Protein AF-I4B8L8-F1 (afdb_monomer)

Radius of gyration: 18.21 Å; Cα contacts (8 Å, |Δi|>4): 449; chains: 1; bounding box: 42×36×49 Å

Nearest PDB structures (foldseek):
  5xx1-assembly1_H  TM=6.046E-01  e=4.566E-01  Salmonella enterica subsp. enterica serovar Typhi
  5xx1-assembly1_I  TM=6.044E-01  e=4.566E-01  Salmonella enterica subsp. enterica serovar Typhi
  5xx1-assembly1_G  TM=5.986E-01  e=6.203E-01  Salmonella enterica subsp. enterica serovar Typhi
  5xx1-assembly1_A  TM=5.988E-01  e=6.596E-01  Salmonella enterica subsp. enterica serovar Typhi
  6jar-assembly1_A  TM=5.551E-01  e=1.077E+00  Thermus thermophilus HB8

Foldseek 3Di:
DAAEEEEEEPCVVAHCQLVVLSVLLQVVLVVVVGHYHYDHDDAQDEAEDPGHHQAYEYRYEAGADHHYPPHDHHAYEYECYDHPNCVVHPYYQLCAADLPDDLVVRLSNLLQNRDHVVLLVDFFQLLLEAEDEDAALVVLQVVWPAHDDPDDDDPVRVVVSLLVTQEHEDFRGSVSLSSSRVSHYYHYYDPDPRSSSVVVSVVVVCVVPVCSNVSNRNCNSVVVSVVVVVSVVVSVPDD

Mean predicted aligned error: 4.94 Å

Organism: Turneriella parva (strain ATCC BAA-1111 / DSM 21527 / NCTC 11395 / H) (NCBI:txid869212)

Structure (mmCIF, N/CA/C/O backbone):
data_AF-I4B8L8-F1
#
_entry.id   AF-I4B8L8-F1
#
loop_
_atom_site.group_PDB
_atom_site.id
_atom_site.type_symbol
_atom_site.label_atom_id
_atom_site.label_alt_id
_atom_site.label_comp_id
_atom_site.label_asym_id
_atom_site.label_entity_id
_atom_site.label_seq_id
_atom_site.pdbx_PDB_ins_code
_atom_site.Cartn_x
_atom_site.Cartn_y
_atom_site.Cartn_z
_atom_site.occupancy
_atom_site.B_iso_or_equiv
_atom_site.auth_seq_id
_atom_site.auth_comp_id
_atom_site.auth_asym_id
_atom_site.auth_atom_id
_atom_site.pdbx_PDB_model_num
ATOM 1 N N . MET A 1 1 ? -21.862 5.730 18.393 1.00 70.62 1 MET A N 1
ATOM 2 C CA . MET A 1 1 ? -21.099 4.889 17.441 1.00 70.62 1 MET A CA 1
ATOM 3 C C . MET A 1 1 ? -19.651 5.346 17.497 1.00 70.62 1 MET A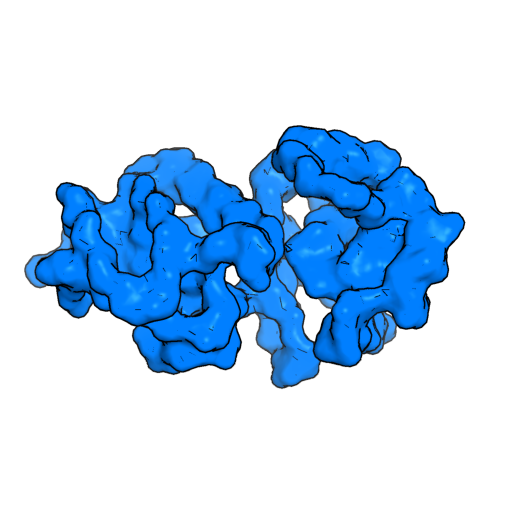 C 1
ATOM 5 O O . MET A 1 1 ? -19.426 6.537 17.320 1.00 70.62 1 MET A O 1
ATOM 9 N N . LYS A 1 2 ? -18.703 4.454 17.807 1.00 85.50 2 LYS A N 1
ATOM 10 C CA . LYS A 1 2 ? -17.282 4.821 17.901 1.00 85.50 2 LYS A CA 1
ATOM 11 C C . LYS A 1 2 ? -16.676 4.998 16.503 1.00 85.50 2 LYS A C 1
ATOM 13 O O . LYS A 1 2 ? -17.051 4.274 15.584 1.00 85.50 2 LYS A O 1
ATOM 18 N N . ALA A 1 3 ? -15.761 5.948 16.340 1.00 92.81 3 ALA A N 1
ATOM 19 C CA . ALA A 1 3 ? -15.102 6.233 15.065 1.00 92.81 3 ALA A CA 1
ATOM 20 C C . ALA A 1 3 ? -13.867 5.342 14.826 1.00 92.81 3 ALA A C 1
ATOM 22 O O . ALA A 1 3 ? -13.275 4.817 15.772 1.00 92.81 3 ALA A O 1
ATOM 23 N N . THR A 1 4 ? -13.460 5.198 13.561 1.00 95.25 4 THR A N 1
ATOM 24 C CA . THR A 1 4 ? -12.100 4.794 13.174 1.00 95.25 4 THR A CA 1
ATOM 25 C C . THR A 1 4 ? -11.247 6.045 13.019 1.00 95.25 4 THR A C 1
ATOM 27 O O . THR A 1 4 ? -11.573 6.904 12.200 1.00 95.25 4 THR A O 1
ATOM 30 N N . LEU A 1 5 ? -10.147 6.145 13.757 1.00 95.25 5 LEU A N 1
ATOM 31 C CA . LEU A 1 5 ? -9.132 7.169 13.548 1.00 95.25 5 LEU A CA 1
ATOM 32 C C . LEU A 1 5 ? -8.036 6.622 12.638 1.00 95.25 5 LEU A C 1
ATOM 34 O O . LEU A 1 5 ? -7.409 5.622 12.963 1.00 95.25 5 LEU A O 1
ATOM 38 N N . LEU A 1 6 ? -7.792 7.291 11.521 1.00 94.81 6 LEU A N 1
ATOM 39 C CA . LEU A 1 6 ? -6.682 7.026 10.616 1.00 94.81 6 LEU A CA 1
ATOM 40 C C . LEU A 1 6 ? -5.594 8.071 10.876 1.00 94.81 6 LEU A C 1
ATOM 42 O O . LEU A 1 6 ? -5.865 9.267 10.770 1.00 94.81 6 LEU A O 1
ATOM 46 N N . ILE A 1 7 ? -4.385 7.628 11.212 1.00 91.81 7 ILE A N 1
ATOM 47 C CA . ILE A 1 7 ? -3.224 8.482 11.473 1.00 91.81 7 ILE A CA 1
ATOM 48 C C . ILE A 1 7 ? -2.170 8.248 10.393 1.00 91.81 7 ILE A C 1
ATOM 50 O O . ILE A 1 7 ? -1.738 7.117 10.161 1.00 91.81 7 ILE A O 1
ATOM 54 N N . THR A 1 8 ? -1.732 9.338 9.767 1.00 86.56 8 THR A N 1
ATOM 55 C CA . THR A 1 8 ? -0.594 9.377 8.836 1.00 86.56 8 THR A CA 1
ATOM 56 C C . THR A 1 8 ? 0.441 10.405 9.298 1.00 86.56 8 THR A C 1
ATOM 58 O O . THR A 1 8 ? 0.102 11.336 10.029 1.00 86.56 8 THR A O 1
ATOM 61 N N . GLY A 1 9 ? 1.699 10.264 8.866 1.00 72.56 9 GLY A N 1
ATOM 62 C CA . GLY A 1 9 ? 2.707 11.331 8.995 1.00 72.56 9 GLY A CA 1
ATOM 63 C C . GLY A 1 9 ? 2.510 12.456 7.969 1.00 72.56 9 GLY A C 1
ATOM 64 O O . GLY A 1 9 ? 1.676 12.326 7.069 1.00 72.56 9 GLY A O 1
ATOM 65 N N . ASP A 1 10 ? 3.275 13.549 8.093 1.00 69.75 10 ASP A N 1
ATOM 66 C CA . ASP A 1 10 ? 3.326 14.593 7.058 1.00 69.75 10 ASP A CA 1
ATOM 67 C C . ASP A 1 10 ? 3.844 13.980 5.744 1.00 69.75 10 ASP A C 1
ATOM 69 O O . ASP A 1 10 ? 4.851 13.264 5.709 1.00 69.75 10 ASP A O 1
ATOM 73 N N . SER A 1 11 ? 3.131 14.238 4.647 1.00 66.00 11 SER A N 1
ATOM 74 C CA . SER A 1 11 ? 3.483 13.734 3.321 1.00 66.00 11 SER A CA 1
ATOM 75 C C . SER A 1 11 ? 4.783 14.342 2.793 1.00 66.00 11 SER A C 1
ATOM 77 O O . SER A 1 11 ? 5.413 13.738 1.922 1.00 66.00 11 SER A O 1
ATOM 79 N N . LYS A 1 12 ? 5.198 15.505 3.320 1.00 62.25 12 LYS A N 1
ATOM 80 C CA . LYS A 1 12 ? 6.492 16.131 3.008 1.00 62.25 12 LYS A CA 1
ATOM 81 C C . LYS A 1 12 ? 7.677 15.289 3.481 1.00 62.25 12 LYS A C 1
ATOM 83 O O . LYS A 1 12 ? 8.696 15.273 2.798 1.00 62.25 12 LYS A O 1
ATOM 88 N N . ASP A 1 13 ? 7.509 14.556 4.580 1.00 50.94 13 ASP A N 1
ATOM 89 C CA . ASP A 1 13 ? 8.601 13.836 5.240 1.00 50.94 13 ASP A CA 1
ATOM 90 C C . ASP A 1 13 ? 8.657 12.347 4.850 1.00 50.94 13 ASP A C 1
ATOM 92 O O . ASP A 1 13 ? 9.738 11.762 4.806 1.00 50.94 13 ASP A O 1
ATOM 96 N N . PHE A 1 14 ? 7.514 11.719 4.528 1.00 50.62 14 PHE A N 1
ATOM 97 C CA . PHE A 1 14 ? 7.438 10.251 4.366 1.00 50.62 14 PHE A CA 1
ATOM 98 C C . PHE A 1 14 ? 6.805 9.758 3.054 1.00 50.62 14 PHE A C 1
ATOM 100 O O . PHE A 1 14 ? 6.606 8.557 2.865 1.00 50.62 14 PHE A O 1
ATOM 107 N N . GLY A 1 15 ? 6.559 10.660 2.101 1.00 58.62 15 GLY A N 1
ATOM 108 C CA . GLY A 1 15 ? 6.106 10.321 0.753 1.00 58.62 15 GLY A CA 1
ATOM 109 C C . GLY A 1 15 ? 4.609 10.012 0.641 1.00 58.62 15 GLY A C 1
ATOM 110 O O . GLY A 1 15 ? 3.910 9.700 1.603 1.00 58.62 15 GLY A O 1
ATOM 111 N N . HIS A 1 16 ? 4.097 10.087 -0.588 1.00 72.31 16 HIS A N 1
ATOM 112 C CA . HIS A 1 16 ? 2.658 10.037 -0.871 1.00 72.31 16 HIS A CA 1
ATOM 113 C C . HIS A 1 16 ? 2.032 8.638 -0.701 1.00 72.31 16 HIS A C 1
ATOM 115 O O . HIS A 1 16 ? 0.815 8.530 -0.590 1.00 72.31 16 HIS A O 1
ATOM 121 N N . GLY A 1 17 ? 2.829 7.563 -0.642 1.00 80.56 17 GLY A N 1
ATOM 122 C CA . GLY A 1 17 ? 2.321 6.183 -0.583 1.00 80.56 17 GLY A CA 1
ATOM 123 C C . GLY A 1 17 ? 1.469 5.888 0.657 1.00 80.56 17 GLY A C 1
ATOM 124 O O . GLY A 1 17 ? 0.358 5.380 0.526 1.00 80.56 17 GLY A O 1
ATOM 125 N N . HIS A 1 18 ? 1.951 6.266 1.845 1.00 85.25 18 HIS A N 1
ATOM 126 C CA . HIS A 1 18 ? 1.225 6.101 3.114 1.00 85.25 18 HIS A CA 1
ATOM 127 C C . HIS A 1 18 ? -0.103 6.879 3.105 1.00 85.25 18 HIS A C 1
ATOM 129 O O . HIS A 1 18 ? -1.166 6.350 3.433 1.00 85.25 18 HIS A O 1
ATOM 135 N N . GLN A 1 19 ? -0.059 8.136 2.649 1.00 82.56 19 GLN A N 1
ATOM 136 C CA . GLN A 1 19 ? -1.236 8.998 2.561 1.00 82.56 19 GLN A CA 1
ATOM 137 C C . GLN A 1 19 ? -2.274 8.453 1.572 1.00 82.56 19 GLN A C 1
ATOM 139 O O . GLN A 1 19 ? -3.460 8.424 1.892 1.00 82.56 19 GLN A O 1
ATOM 144 N N . VAL A 1 20 ? -1.844 7.994 0.392 1.00 82.75 20 VAL A N 1
ATOM 145 C CA . VAL A 1 20 ? -2.733 7.422 -0.629 1.00 82.75 20 VAL A CA 1
ATOM 146 C C . VAL A 1 20 ? -3.394 6.140 -0.124 1.00 82.75 20 VAL A C 1
ATOM 148 O O . VAL A 1 20 ? -4.609 5.993 -0.269 1.00 82.75 20 VAL A O 1
ATOM 151 N N . ARG A 1 21 ? -2.651 5.237 0.531 1.00 89.00 21 ARG A N 1
ATOM 152 C CA . ARG A 1 21 ? -3.239 4.028 1.136 1.00 89.00 21 ARG A CA 1
ATOM 153 C C . ARG A 1 21 ? -4.299 4.367 2.175 1.00 89.00 21 ARG A C 1
ATOM 155 O O . ARG A 1 21 ? -5.403 3.827 2.116 1.00 89.00 21 ARG A O 1
ATOM 162 N N . MET A 1 22 ? -3.995 5.289 3.086 1.00 90.62 22 MET A N 1
ATOM 163 C CA . MET A 1 22 ? -4.934 5.695 4.132 1.00 90.62 22 MET A CA 1
ATOM 164 C C . MET A 1 22 ? -6.134 6.459 3.576 1.00 90.62 22 MET A C 1
ATOM 166 O O . MET A 1 22 ? -7.248 6.276 4.059 1.00 90.62 22 MET A O 1
ATOM 170 N N . HIS A 1 23 ? -5.951 7.238 2.510 1.00 89.00 23 HIS A N 1
ATOM 171 C CA . HIS A 1 23 ? -7.048 7.860 1.776 1.00 89.00 23 HIS A CA 1
ATOM 172 C C . HIS A 1 23 ? -7.978 6.811 1.145 1.00 89.00 23 HIS A C 1
ATOM 174 O O . HIS A 1 23 ? -9.192 6.866 1.348 1.00 89.00 23 HIS A O 1
ATOM 180 N N . ASN A 1 24 ? -7.420 5.821 0.440 1.00 90.50 24 ASN A N 1
ATOM 181 C CA . ASN A 1 24 ? -8.187 4.720 -0.150 1.00 90.50 24 ASN A CA 1
ATOM 182 C C . ASN A 1 24 ? -8.962 3.941 0.920 1.00 90.50 24 ASN A C 1
ATOM 184 O O . ASN A 1 24 ? -10.151 3.662 0.750 1.00 90.50 24 ASN A O 1
ATOM 188 N N . LEU A 1 25 ? -8.312 3.654 2.052 1.00 94.06 25 LEU A N 1
ATOM 189 C CA . LEU A 1 25 ? -8.951 3.021 3.199 1.00 94.06 25 LEU A CA 1
ATOM 190 C C . LEU A 1 25 ? -10.090 3.881 3.759 1.00 94.06 25 LEU A C 1
ATOM 192 O O . LEU A 1 25 ? -11.187 3.370 3.973 1.00 94.06 25 LEU A O 1
ATOM 196 N N . ALA A 1 26 ? -9.882 5.188 3.934 1.00 93.94 26 ALA A N 1
ATOM 197 C CA . ALA A 1 26 ? -10.907 6.104 4.428 1.00 93.94 26 ALA A CA 1
ATOM 198 C C . ALA A 1 26 ? -12.159 6.116 3.540 1.00 93.94 26 ALA A C 1
ATOM 200 O O . ALA A 1 26 ? -13.281 6.080 4.047 1.00 93.94 26 ALA A O 1
ATOM 201 N N . LEU A 1 27 ? -11.979 6.167 2.217 1.00 92.56 27 LEU A N 1
ATOM 202 C CA . LEU A 1 27 ? -13.087 6.137 1.262 1.00 92.56 27 LEU A CA 1
ATOM 203 C C . LEU A 1 27 ? -13.868 4.821 1.343 1.00 92.56 27 LEU A C 1
ATOM 205 O O . LEU A 1 27 ? -15.101 4.830 1.350 1.00 92.56 27 LEU A O 1
ATOM 209 N N . GLU A 1 28 ? -13.166 3.695 1.454 1.00 94.81 28 GLU A N 1
ATOM 210 C CA . GLU A 1 28 ? -13.796 2.381 1.556 1.00 94.81 28 GLU A CA 1
ATOM 211 C C . GLU A 1 28 ? -14.543 2.190 2.888 1.00 94.81 28 GLU A C 1
ATOM 213 O O . GLU A 1 28 ? -15.662 1.673 2.902 1.00 94.81 28 GLU A O 1
ATOM 218 N N . LEU A 1 29 ? -13.987 2.670 4.004 1.00 94.94 29 LEU A N 1
ATOM 219 C CA . LEU A 1 29 ? -14.661 2.655 5.307 1.00 94.94 29 LEU A CA 1
ATOM 220 C C . LEU A 1 29 ? -15.924 3.529 5.304 1.00 94.94 29 LEU A C 1
ATOM 222 O O . LEU A 1 29 ? -16.975 3.086 5.774 1.00 94.94 29 LEU A O 1
ATOM 226 N N . LYS A 1 30 ? -15.865 4.727 4.705 1.00 93.88 30 LYS A N 1
ATOM 227 C CA . LYS A 1 30 ? -17.040 5.601 4.535 1.00 93.88 30 LYS A CA 1
ATOM 228 C C . LYS A 1 30 ? -18.137 4.928 3.715 1.00 93.88 30 LYS A C 1
ATOM 230 O O . LYS A 1 30 ? -19.303 4.977 4.099 1.00 93.88 30 LYS A O 1
ATOM 235 N N . ARG A 1 31 ? -17.779 4.241 2.626 1.00 93.31 31 ARG A N 1
ATOM 236 C CA . ARG A 1 31 ? -18.735 3.469 1.815 1.00 93.31 31 ARG A CA 1
ATOM 237 C C . ARG A 1 31 ? -19.439 2.377 2.623 1.00 93.31 31 ARG A C 1
ATOM 239 O O . ARG A 1 31 ? -20.608 2.087 2.384 1.00 93.31 31 ARG A O 1
ATOM 246 N N . ARG A 1 32 ? -18.734 1.786 3.586 1.00 93.00 32 ARG A N 1
ATOM 247 C CA . ARG A 1 32 ? -19.253 0.778 4.524 1.00 93.00 32 ARG A CA 1
ATOM 248 C C . ARG A 1 32 ? -19.974 1.385 5.730 1.00 93.00 32 ARG A C 1
ATOM 250 O O . ARG A 1 32 ? -20.270 0.659 6.674 1.00 93.00 32 ARG A O 1
ATOM 257 N N . GLN A 1 33 ? -20.265 2.688 5.688 1.00 93.56 33 GLN A N 1
ATOM 258 C CA . GLN A 1 33 ? -20.975 3.437 6.726 1.00 93.56 33 GLN A CA 1
ATOM 259 C C . GLN A 1 33 ? -20.247 3.448 8.080 1.00 93.56 33 GLN A C 1
ATOM 261 O O . GLN A 1 33 ? -20.876 3.523 9.132 1.00 93.56 33 GLN A O 1
ATOM 266 N N . LEU A 1 34 ? -18.911 3.385 8.067 1.00 92.62 34 LEU A N 1
ATOM 267 C CA . LEU A 1 34 ? -18.096 3.554 9.268 1.00 92.62 34 LEU A CA 1
ATOM 268 C C . LEU A 1 34 ? -17.653 5.013 9.408 1.00 92.62 34 LEU A C 1
ATOM 270 O O . LEU A 1 34 ? -17.022 5.584 8.510 1.00 92.62 34 LEU A O 1
ATOM 274 N N . THR A 1 35 ? -17.944 5.611 10.564 1.00 93.75 35 THR A N 1
ATOM 275 C CA . THR A 1 35 ? -17.469 6.955 10.907 1.00 93.75 35 THR A CA 1
ATOM 276 C C . THR A 1 35 ? -15.948 6.960 10.945 1.00 93.75 35 THR A C 1
ATOM 278 O O . THR A 1 35 ? -15.342 6.237 11.731 1.00 93.75 35 THR A O 1
ATOM 281 N N . THR A 1 36 ? -15.330 7.779 10.097 1.00 94.00 36 THR A N 1
ATOM 282 C CA . THR A 1 36 ? -13.875 7.812 9.925 1.00 94.00 36 THR A CA 1
ATOM 283 C C . THR A 1 36 ? -13.353 9.225 10.162 1.00 94.00 36 THR A C 1
ATOM 285 O O . THR A 1 36 ? -13.839 10.172 9.543 1.00 94.00 36 THR A O 1
ATOM 288 N N . LEU A 1 37 ? -12.353 9.356 11.031 1.00 93.44 37 LEU A N 1
ATOM 289 C CA . LEU A 1 37 ? -11.569 10.568 11.250 1.00 93.44 37 LEU A CA 1
ATOM 290 C C . LEU A 1 37 ? -10.186 10.368 10.632 1.00 93.44 37 LEU A C 1
ATOM 292 O O . LEU A 1 37 ? -9.592 9.307 10.799 1.00 93.44 37 LEU A O 1
ATOM 296 N N . HIS A 1 38 ? -9.662 11.374 9.938 1.00 90.56 38 HIS A N 1
ATOM 297 C CA . HIS A 1 38 ? -8.291 11.358 9.426 1.00 90.56 38 HIS A CA 1
ATOM 298 C C . HIS A 1 38 ? -7.506 12.467 10.116 1.00 90.56 38 HIS A C 1
ATOM 300 O O . HIS A 1 38 ? -7.965 13.606 10.172 1.00 90.56 38 HIS A O 1
ATOM 306 N N . SER A 1 39 ? -6.350 12.117 10.669 1.00 89.06 39 SER A N 1
ATOM 307 C CA . SER A 1 39 ? -5.431 13.043 11.314 1.00 89.06 39 SER A CA 1
ATOM 308 C C . SER A 1 39 ? -4.033 12.869 10.727 1.00 89.06 39 SER A C 1
ATOM 310 O O . SER A 1 39 ? -3.544 11.749 10.558 1.00 89.06 39 SER A O 1
ATOM 312 N N . VAL A 1 40 ? -3.402 13.995 10.408 1.00 88.12 40 VAL A N 1
ATOM 313 C CA . VAL A 1 40 ? -1.956 14.072 10.204 1.00 88.12 40 VAL A CA 1
ATOM 314 C C . VAL A 1 40 ? -1.382 14.530 11.534 1.00 88.12 40 VAL A C 1
ATOM 316 O O . VAL A 1 40 ? -1.690 15.637 11.966 1.00 88.12 40 VAL A O 1
ATOM 319 N N . ALA A 1 41 ? -0.619 13.663 12.191 1.00 86.75 41 ALA A N 1
ATOM 320 C CA . ALA A 1 41 ? -0.121 13.905 13.540 1.00 86.75 41 ALA A CA 1
ATOM 321 C C . ALA A 1 41 ? 1.391 13.720 13.595 1.00 86.75 41 ALA A C 1
ATOM 323 O O . ALA A 1 41 ? 1.939 12.818 12.947 1.00 86.75 41 ALA A O 1
ATOM 324 N N . GLN A 1 42 ? 2.062 14.530 14.409 1.00 87.12 42 GLN A N 1
ATOM 325 C CA . GLN A 1 42 ? 3.485 14.348 14.682 1.00 87.12 42 GLN A CA 1
ATOM 326 C C . GLN A 1 42 ? 3.701 13.235 15.720 1.00 87.12 42 GLN A C 1
ATOM 328 O O . GLN A 1 42 ? 2.810 12.968 16.533 1.00 87.12 42 GLN A O 1
ATOM 333 N N . PRO A 1 43 ? 4.845 12.530 15.715 1.00 88.00 43 PRO A N 1
ATOM 334 C CA . PRO A 1 43 ? 5.151 11.547 16.753 1.00 88.00 43 PRO A CA 1
ATOM 335 C C . PRO A 1 43 ? 5.082 12.176 18.154 1.00 88.00 43 PRO A C 1
ATOM 337 O O . PRO A 1 43 ? 5.590 13.272 18.371 1.00 88.00 43 PRO A O 1
ATOM 340 N N . GLY A 1 44 ? 4.425 11.499 19.100 1.00 87.31 44 GLY A N 1
ATOM 341 C CA . GLY A 1 44 ? 4.267 11.978 20.481 1.00 87.31 44 GLY A CA 1
ATOM 342 C C . GLY A 1 44 ? 3.196 13.057 20.697 1.00 87.31 44 GLY A C 1
ATOM 343 O O . GLY A 1 44 ? 2.902 13.396 21.842 1.00 87.31 44 GLY A O 1
ATOM 344 N N . GLU A 1 45 ? 2.568 13.575 19.638 1.00 90.56 45 GLU A N 1
ATOM 345 C CA . GLU A 1 45 ? 1.461 14.526 19.761 1.00 90.56 45 GLU A CA 1
ATOM 346 C C . GLU A 1 45 ? 0.261 13.892 20.485 1.00 90.56 45 GLU A C 1
ATOM 348 O O . GLU A 1 45 ? -0.143 12.765 20.179 1.00 90.56 45 GLU A O 1
ATOM 353 N N . VAL A 1 46 ? -0.333 14.633 21.427 1.00 92.00 46 VAL A N 1
ATOM 354 C CA . VAL A 1 46 ? -1.554 14.222 22.130 1.00 92.00 46 VAL A CA 1
ATOM 355 C C . VAL A 1 46 ? -2.775 14.703 21.352 1.00 92.00 46 VAL A C 1
ATOM 357 O O . VAL A 1 46 ? -3.061 15.899 21.294 1.00 92.00 46 VAL A O 1
ATOM 360 N N . LEU A 1 47 ? -3.539 13.763 20.803 1.00 91.62 47 LEU A N 1
ATOM 361 C CA . LEU A 1 47 ? -4.703 14.050 19.975 1.00 91.62 47 LEU A CA 1
ATOM 362 C C . LEU A 1 47 ? -5.944 14.310 20.830 1.00 91.62 47 LEU A C 1
ATOM 364 O O . LEU A 1 47 ? -6.317 13.502 21.682 1.00 91.62 47 LEU A O 1
ATOM 368 N N . ARG A 1 48 ? -6.622 15.432 20.568 1.00 92.12 48 ARG A N 1
ATOM 369 C CA . ARG A 1 48 ? -7.919 15.783 21.166 1.00 92.12 48 ARG A CA 1
ATOM 370 C C . ARG A 1 48 ? -8.995 15.669 20.098 1.00 92.12 48 ARG A C 1
ATOM 372 O O . ARG A 1 48 ? -9.059 16.499 19.195 1.00 92.12 48 ARG A O 1
ATOM 379 N N . LEU A 1 49 ? -9.806 14.619 20.179 1.00 88.81 49 LEU A N 1
ATOM 380 C CA . LEU A 1 49 ? -10.747 14.265 19.119 1.00 88.81 49 LEU A CA 1
ATOM 381 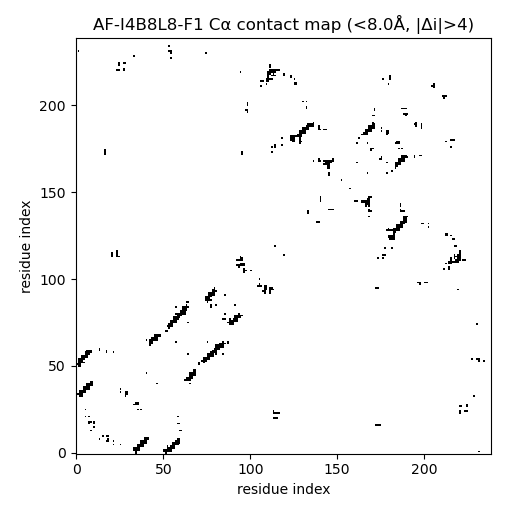C C . LEU A 1 49 ? -12.191 14.573 19.525 1.00 88.81 49 LEU A C 1
ATOM 383 O O . LEU A 1 49 ? -12.547 14.398 20.689 1.00 88.81 49 LEU A O 1
ATOM 387 N N . PRO A 1 50 ? -13.039 14.988 18.568 1.00 84.00 50 PRO A N 1
ATOM 388 C CA . PRO A 1 50 ? -14.427 15.356 18.844 1.00 84.00 50 PRO A CA 1
ATOM 389 C C . PRO A 1 50 ? -15.344 14.148 19.082 1.00 84.00 50 PRO A C 1
ATOM 391 O O . PRO A 1 50 ? -16.493 14.321 19.474 1.00 84.00 50 PRO A O 1
ATOM 394 N N . LEU A 1 51 ? -14.866 12.931 18.804 1.00 86.12 51 LEU A N 1
ATOM 395 C CA . LEU A 1 51 ? -15.630 11.690 18.903 1.00 86.12 51 LEU A CA 1
ATOM 396 C C . LEU A 1 51 ? -14.821 10.625 19.640 1.00 86.12 51 LEU A C 1
ATOM 398 O O . LEU A 1 51 ? -13.591 10.583 19.551 1.00 86.12 51 LEU A O 1
ATOM 402 N N . GLU A 1 52 ? -15.534 9.719 20.304 1.00 90.25 52 GLU A N 1
ATOM 403 C CA . GLU A 1 52 ? -14.946 8.500 20.849 1.00 90.25 52 GLU A CA 1
ATOM 404 C C . GLU A 1 52 ? -14.423 7.609 19.712 1.00 90.25 52 GLU A C 1
ATOM 406 O O . GLU A 1 52 ? -15.134 7.335 18.738 1.00 90.25 52 GLU A O 1
ATOM 411 N N . VAL A 1 53 ? -13.183 7.143 19.837 1.00 92.38 53 VAL A N 1
ATOM 412 C CA . VAL A 1 53 ? -12.530 6.260 18.874 1.00 92.38 53 VAL A CA 1
ATOM 413 C C . VAL A 1 53 ? -12.594 4.824 19.378 1.00 92.38 53 VAL A C 1
ATOM 415 O O . VAL A 1 53 ? -12.289 4.525 20.527 1.00 92.38 53 VAL A O 1
ATOM 418 N N . GLY A 1 54 ? -13.018 3.919 18.499 1.00 91.50 54 GLY A N 1
ATOM 419 C CA . GLY A 1 54 ? -13.061 2.482 18.773 1.00 91.50 54 GLY A CA 1
ATOM 420 C C . GLY A 1 54 ? -11.902 1.731 18.133 1.00 91.50 54 GLY A C 1
ATOM 421 O O . GLY A 1 54 ? -11.558 0.645 18.592 1.00 91.50 54 GLY A O 1
ATOM 422 N N . VAL A 1 55 ? -11.316 2.300 17.076 1.00 95.12 55 VAL A N 1
ATOM 423 C CA . VAL A 1 55 ? -10.190 1.725 16.338 1.00 95.12 55 VAL A CA 1
ATOM 424 C C . VAL A 1 55 ? -9.243 2.838 15.905 1.00 95.12 55 VAL A C 1
ATOM 426 O O . VAL A 1 55 ? -9.691 3.821 15.315 1.00 95.12 55 VAL A O 1
ATOM 429 N N . VAL A 1 56 ? -7.949 2.675 16.161 1.00 95.31 56 VAL A N 1
ATOM 430 C CA . VAL A 1 56 ? -6.884 3.580 15.714 1.00 95.31 56 VAL A CA 1
ATOM 431 C C . VAL A 1 56 ? -6.014 2.839 14.715 1.00 95.31 56 VAL A C 1
ATOM 433 O O . VAL A 1 56 ? -5.454 1.799 15.038 1.00 95.31 56 VAL A O 1
ATOM 436 N N . VAL A 1 57 ? -5.885 3.376 13.510 1.00 95.75 57 VAL A N 1
ATOM 437 C CA . VAL A 1 57 ? -5.041 2.831 12.449 1.00 95.75 57 VAL A CA 1
ATOM 438 C C . VAL A 1 57 ? -3.868 3.775 12.227 1.00 95.75 57 VAL A C 1
ATOM 440 O O . VAL A 1 57 ? -4.081 4.952 11.945 1.00 95.75 57 VAL A O 1
ATOM 443 N N . LEU A 1 58 ? -2.644 3.265 12.325 1.00 93.94 58 LEU A N 1
ATOM 444 C CA . LEU A 1 58 ? -1.416 4.014 12.068 1.00 93.94 58 LEU A CA 1
ATOM 445 C C . LEU A 1 58 ? -0.715 3.458 10.826 1.00 93.94 58 LEU A C 1
ATOM 447 O O . LEU A 1 58 ? -0.320 2.295 10.816 1.00 93.94 58 LEU A O 1
ATOM 451 N N . ASP A 1 59 ? -0.519 4.306 9.816 1.00 91.00 59 ASP A N 1
ATOM 452 C CA . ASP A 1 59 ? 0.340 4.036 8.654 1.00 91.00 59 ASP A CA 1
ATOM 453 C C . ASP A 1 59 ? 1.429 5.121 8.589 1.00 91.00 59 ASP A C 1
ATOM 455 O O . ASP A 1 59 ? 1.300 6.157 7.931 1.00 91.00 59 ASP A O 1
ATOM 459 N N . ARG A 1 60 ? 2.478 4.915 9.388 1.00 86.19 60 ARG A N 1
ATOM 460 C CA . ARG A 1 60 ? 3.657 5.782 9.532 1.00 86.19 60 ARG A CA 1
ATOM 461 C C . ARG A 1 60 ? 4.840 4.886 9.882 1.00 86.19 60 ARG A C 1
ATOM 463 O O . ARG A 1 60 ? 4.664 3.946 10.652 1.00 86.19 60 ARG A O 1
ATOM 470 N N . ARG A 1 61 ? 6.029 5.140 9.334 1.00 79.81 61 ARG A N 1
ATOM 471 C CA . ARG A 1 61 ? 7.224 4.338 9.656 1.00 79.81 61 ARG A CA 1
ATOM 472 C C . ARG A 1 61 ? 7.766 4.681 11.042 1.00 79.81 61 ARG A C 1
ATOM 474 O O . ARG A 1 61 ? 7.562 5.793 11.518 1.00 79.81 61 ARG A O 1
ATOM 481 N N . ASP A 1 62 ? 8.413 3.703 11.671 1.00 82.31 62 ASP A N 1
ATOM 482 C CA . ASP A 1 62 ? 9.344 3.853 12.801 1.00 82.31 62 ASP A CA 1
ATOM 483 C C . ASP A 1 62 ? 8.881 4.731 13.977 1.00 82.31 62 ASP A C 1
ATOM 485 O O . ASP A 1 62 ? 9.672 5.408 14.624 1.00 82.31 62 ASP A O 1
ATOM 489 N N . THR A 1 63 ? 7.580 4.730 14.262 1.00 86.25 63 THR A N 1
ATOM 490 C CA . THR A 1 63 ? 6.952 5.615 15.255 1.00 86.25 63 THR A CA 1
ATOM 491 C C . THR A 1 63 ? 5.908 4.869 16.068 1.00 86.25 63 THR A C 1
ATOM 493 O O . THR A 1 63 ? 5.378 3.859 15.603 1.00 86.25 63 THR A O 1
ATOM 496 N N . ASP A 1 64 ? 5.615 5.394 17.257 1.00 90.44 64 ASP A N 1
ATOM 497 C CA . ASP A 1 64 ? 4.569 4.922 18.168 1.00 90.44 64 ASP A CA 1
ATOM 498 C C . ASP A 1 64 ? 3.174 5.418 17.779 1.00 90.44 64 ASP A C 1
ATOM 500 O O . ASP A 1 64 ? 3.020 6.349 16.973 1.00 90.44 64 ASP A O 1
ATOM 504 N N . PHE A 1 65 ? 2.149 4.819 18.392 1.00 90.88 65 PHE A N 1
ATOM 505 C CA . PHE A 1 65 ? 0.807 5.391 18.379 1.00 90.88 65 PHE A CA 1
ATOM 506 C C . PHE A 1 65 ? 0.773 6.712 19.149 1.00 90.88 65 PHE A C 1
ATOM 508 O O . PHE A 1 65 ? 1.378 6.871 20.207 1.00 90.88 65 PHE A O 1
ATOM 515 N N . ASN A 1 66 ? 0.017 7.667 18.617 1.00 92.12 66 ASN A N 1
ATOM 516 C CA . ASN A 1 66 ? -0.271 8.908 19.315 1.00 92.12 66 ASN A CA 1
ATOM 517 C C . ASN A 1 66 ? -1.213 8.657 20.500 1.00 92.12 66 ASN A C 1
ATOM 519 O O . ASN A 1 66 ? -2.197 7.925 20.378 1.00 92.12 66 ASN A O 1
ATOM 523 N N . THR A 1 67 ? -0.954 9.323 21.624 1.00 91.06 67 THR A N 1
ATOM 524 C CA . THR A 1 67 ? -1.875 9.335 22.766 1.00 91.06 67 THR A CA 1
ATOM 525 C C . THR A 1 67 ? -3.157 10.066 22.383 1.00 91.06 67 THR A C 1
ATOM 527 O O . THR A 1 67 ? -3.106 11.179 21.862 1.00 91.06 67 THR A O 1
ATOM 530 N N . ILE A 1 68 ? -4.315 9.482 22.692 1.00 91.19 68 ILE A N 1
ATOM 531 C CA . ILE A 1 68 ? -5.619 10.121 22.484 1.00 91.19 68 ILE A CA 1
ATOM 532 C C . ILE A 1 68 ? -6.163 10.560 23.842 1.00 91.19 68 ILE A C 1
ATOM 534 O O . ILE A 1 68 ? -6.437 9.739 24.716 1.00 91.19 68 ILE A O 1
ATOM 538 N N . ALA A 1 69 ? -6.303 11.870 24.038 1.00 86.69 69 ALA A N 1
ATOM 539 C CA . ALA A 1 69 ? -6.731 12.430 25.313 1.00 86.69 69 ALA A CA 1
ATOM 540 C C . ALA A 1 69 ? -8.126 11.915 25.702 1.00 86.69 69 ALA A C 1
ATOM 542 O O . ALA A 1 69 ? -9.084 12.045 24.940 1.00 86.69 69 ALA A O 1
ATOM 543 N N . GLY A 1 70 ? -8.236 11.357 26.911 1.00 79.38 70 GLY A N 1
ATOM 544 C CA . GLY A 1 70 ? -9.503 10.867 27.457 1.00 79.38 70 GLY A CA 1
ATOM 545 C C . GLY A 1 70 ? -10.004 9.549 26.857 1.00 79.38 70 GLY A C 1
ATOM 546 O O . GLY A 1 70 ? -11.159 9.203 27.085 1.00 79.38 70 GLY A O 1
ATOM 547 N N . GLN A 1 71 ? -9.177 8.813 26.101 1.00 78.50 71 GLN A N 1
ATOM 548 C CA . GLN A 1 71 ? -9.561 7.537 25.487 1.00 78.50 71 GLN A CA 1
ATOM 549 C C . GLN A 1 71 ? -8.516 6.451 25.770 1.00 78.50 71 GLN A C 1
ATOM 551 O O . GLN A 1 71 ? -7.329 6.661 25.549 1.00 78.50 71 GLN A O 1
ATOM 556 N N . THR A 1 72 ? -8.955 5.283 26.250 1.00 68.88 72 THR A N 1
ATOM 557 C CA . THR A 1 72 ? -8.054 4.190 26.682 1.00 68.88 72 THR A CA 1
ATOM 558 C C . THR A 1 72 ? -8.371 2.821 26.075 1.00 68.88 72 THR A C 1
ATOM 560 O O . THR A 1 72 ? -7.621 1.880 26.298 1.00 68.88 72 THR A O 1
ATOM 563 N N . THR A 1 73 ? -9.470 2.676 25.326 1.00 81.38 73 THR A N 1
ATOM 564 C CA . THR A 1 73 ? -10.010 1.356 24.926 1.00 81.38 73 THR A CA 1
ATOM 565 C C . THR A 1 73 ? -10.066 1.120 23.417 1.00 81.38 73 THR A C 1
ATOM 567 O O . THR A 1 73 ? -10.694 0.161 22.965 1.00 81.38 73 THR A O 1
ATOM 570 N N . ALA A 1 74 ? -9.452 1.991 22.617 1.00 90.12 74 ALA A N 1
ATOM 571 C CA . ALA A 1 74 ? -9.447 1.820 21.172 1.00 90.12 74 ALA A CA 1
ATOM 572 C C . ALA A 1 74 ? -8.516 0.670 20.765 1.00 90.12 74 ALA A C 1
ATOM 574 O O . ALA A 1 74 ? -7.403 0.570 21.271 1.00 90.12 74 ALA A O 1
ATOM 575 N N . VAL A 1 75 ? -8.962 -0.155 19.816 1.00 94.44 75 VAL A N 1
ATOM 576 C CA . VAL A 1 75 ? -8.124 -1.214 19.237 1.00 94.44 75 VAL A CA 1
ATOM 577 C C . VAL A 1 75 ? -7.081 -0.582 18.322 1.00 94.44 75 VAL A C 1
ATOM 579 O O . VAL A 1 75 ? -7.437 0.198 17.434 1.00 94.44 75 VAL A O 1
ATOM 582 N N . SER A 1 76 ? -5.811 -0.917 18.518 1.00 94.81 76 SER A N 1
ATOM 583 C CA . SER A 1 76 ? -4.686 -0.368 17.763 1.00 94.81 76 SER A CA 1
ATOM 584 C C . SER A 1 76 ? -4.323 -1.261 16.568 1.00 94.81 76 SER A C 1
ATOM 586 O O . SER A 1 76 ? -4.134 -2.472 16.681 1.00 94.81 76 SER A O 1
ATOM 588 N N . VAL A 1 77 ? -4.234 -0.662 15.381 1.00 96.19 77 VAL A N 1
ATOM 589 C CA . VAL A 1 77 ? -3.917 -1.345 14.121 1.00 96.19 77 VAL A CA 1
ATOM 590 C C . VAL A 1 77 ? -2.726 -0.660 13.464 1.00 96.19 77 VAL A C 1
ATOM 592 O O . VAL A 1 77 ? -2.814 0.501 13.069 1.00 96.19 77 VAL A O 1
ATOM 595 N N . ALA A 1 78 ? -1.608 -1.365 13.331 1.00 94.44 78 ALA A N 1
ATOM 596 C CA . ALA A 1 78 ? -0.422 -0.861 12.647 1.00 94.44 78 ALA A CA 1
ATOM 597 C C . ALA A 1 78 ? -0.376 -1.397 11.211 1.00 94.44 78 ALA A C 1
ATOM 599 O O . ALA A 1 78 ? -0.374 -2.611 10.997 1.00 94.44 78 ALA A O 1
ATOM 600 N N . ILE A 1 79 ? -0.324 -0.497 10.230 1.00 92.81 79 ILE A N 1
ATOM 601 C CA . ILE A 1 79 ? -0.184 -0.823 8.808 1.00 92.81 79 ILE A CA 1
ATOM 602 C C . ILE A 1 79 ? 1.220 -0.433 8.355 1.00 92.81 79 ILE A C 1
ATOM 604 O O . ILE A 1 79 ? 1.614 0.715 8.523 1.00 92.81 79 ILE A O 1
ATOM 608 N N . ASP A 1 80 ? 1.964 -1.386 7.782 1.00 86.88 80 ASP A N 1
ATOM 609 C CA . ASP A 1 80 ? 3.296 -1.165 7.181 1.00 86.88 80 ASP A CA 1
ATOM 610 C C . ASP A 1 80 ? 4.281 -0.400 8.102 1.00 86.88 80 ASP A C 1
ATOM 612 O O . ASP A 1 80 ? 5.201 0.290 7.655 1.00 86.88 80 ASP A O 1
ATOM 616 N N . ASN A 1 81 ? 4.084 -0.520 9.421 1.00 83.88 81 ASN A N 1
ATOM 617 C CA . ASN A 1 81 ? 4.935 0.067 10.449 1.00 83.88 81 ASN A CA 1
ATOM 618 C C . ASN A 1 81 ? 6.021 -0.938 10.859 1.00 83.88 81 ASN A C 1
ATOM 620 O O . ASN A 1 81 ? 5.775 -2.141 11.013 1.00 83.88 81 ASN A O 1
ATOM 624 N N . ARG A 1 82 ? 7.232 -0.412 11.042 1.00 78.62 82 ARG A N 1
ATOM 625 C CA . ARG A 1 82 ? 8.441 -1.173 11.385 1.00 78.62 82 ARG A CA 1
ATOM 626 C C . ARG A 1 82 ? 9.083 -0.738 12.703 1.00 78.62 82 ARG A C 1
ATOM 628 O O . ARG A 1 82 ? 10.094 -1.308 13.094 1.00 78.62 82 ARG A O 1
ATOM 635 N N . GLY A 1 83 ? 8.478 0.233 13.384 1.00 82.88 83 GLY A N 1
ATOM 636 C CA . GLY A 1 83 ? 8.913 0.734 14.680 1.00 82.88 83 GLY A CA 1
ATOM 637 C C . GLY A 1 83 ? 8.105 0.174 15.837 1.00 82.88 83 GLY A C 1
ATOM 638 O O . GLY A 1 83 ? 7.431 -0.851 15.739 1.00 82.88 83 GLY A O 1
ATOM 639 N N . ALA A 1 84 ? 8.161 0.892 16.954 1.00 85.56 84 ALA A N 1
ATOM 640 C CA . ALA A 1 84 ? 7.586 0.451 18.215 1.00 85.56 84 ALA A CA 1
ATOM 641 C C . ALA A 1 84 ? 6.044 0.370 18.212 1.00 85.56 84 ALA A C 1
ATOM 643 O O . ALA A 1 84 ? 5.502 -0.495 18.906 1.00 85.56 84 ALA A O 1
ATOM 644 N N . ALA A 1 85 ? 5.326 1.099 17.341 1.00 86.25 85 ALA A N 1
ATOM 645 C CA . ALA A 1 85 ? 3.883 0.878 17.174 1.00 86.25 85 ALA A CA 1
ATOM 646 C C . ALA A 1 85 ? 3.541 -0.543 16.718 1.00 86.25 85 ALA A C 1
ATOM 648 O O . ALA A 1 85 ? 2.491 -1.052 17.097 1.00 86.25 85 ALA A O 1
ATOM 649 N N . ARG A 1 86 ? 4.410 -1.223 15.954 1.00 91.00 86 ARG A N 1
ATOM 650 C CA . ARG A 1 86 ? 4.183 -2.630 15.587 1.00 91.00 86 ARG A CA 1
ATOM 651 C C . ARG A 1 86 ? 4.047 -3.518 16.827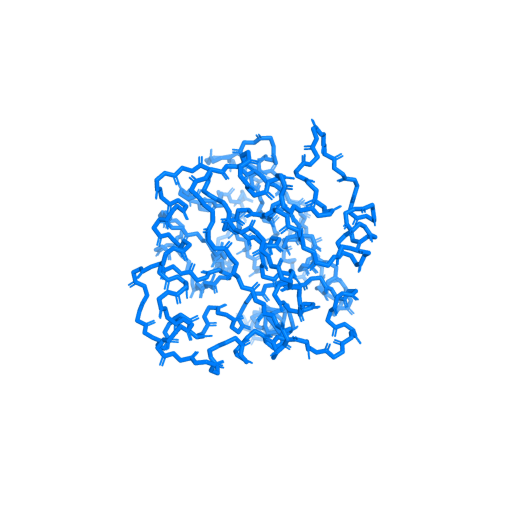 1.00 91.00 86 ARG A C 1
ATOM 653 O O . ARG A 1 86 ? 3.211 -4.413 16.831 1.00 91.00 86 ARG A O 1
ATOM 660 N N . ALA A 1 87 ? 4.846 -3.266 17.864 1.00 89.12 87 ALA A N 1
ATOM 661 C CA . ALA A 1 87 ? 4.810 -4.020 19.118 1.00 89.12 87 ALA A CA 1
ATOM 662 C C . ALA A 1 87 ? 3.650 -3.601 20.041 1.00 89.12 87 ALA A C 1
ATOM 664 O O . ALA A 1 87 ? 3.217 -4.391 20.873 1.00 89.12 87 ALA A O 1
ATOM 665 N N . GLN A 1 88 ? 3.149 -2.370 19.896 1.00 91.19 88 GLN A N 1
ATOM 666 C CA . GLN A 1 88 ? 2.000 -1.839 20.644 1.00 91.19 88 GLN A CA 1
ATOM 667 C C . GLN A 1 88 ? 0.647 -2.204 20.017 1.00 91.19 88 GLN A C 1
ATOM 669 O O . GLN A 1 88 ? -0.393 -2.015 20.647 1.00 91.19 88 GLN A O 1
ATOM 674 N N . ALA A 1 89 ? 0.646 -2.637 18.755 1.00 93.62 89 ALA A N 1
ATOM 675 C CA . ALA A 1 89 ? -0.570 -2.876 18.000 1.00 93.62 89 ALA A CA 1
ATOM 676 C C . ALA A 1 89 ? -1.262 -4.176 18.426 1.00 93.62 89 ALA A C 1
ATOM 678 O O . ALA A 1 89 ? -0.639 -5.236 18.453 1.00 93.62 89 ALA A O 1
ATOM 679 N N . ASP A 1 90 ? -2.578 -4.118 18.633 1.00 95.31 90 ASP A N 1
ATOM 680 C CA . ASP A 1 90 ? -3.415 -5.316 18.753 1.00 95.31 90 ASP A CA 1
ATOM 681 C C . ASP A 1 90 ? -3.423 -6.118 17.442 1.00 95.31 90 ASP A C 1
ATOM 683 O O . ASP A 1 90 ? -3.565 -7.343 17.433 1.00 95.31 90 ASP A O 1
ATOM 687 N N . ILE A 1 91 ? -3.311 -5.416 16.308 1.00 95.62 91 ILE A N 1
ATOM 688 C CA . ILE A 1 91 ? -3.342 -5.988 14.963 1.00 95.62 91 ILE 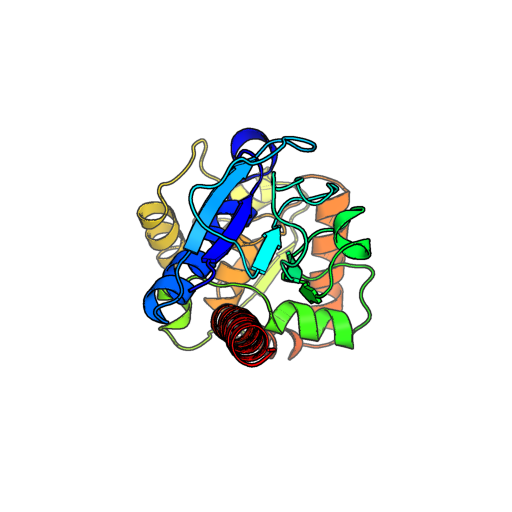A CA 1
ATOM 689 C C . ILE A 1 91 ? -2.246 -5.360 14.105 1.00 95.62 91 ILE A C 1
ATOM 691 O O . ILE A 1 91 ? -2.163 -4.142 13.962 1.00 95.62 91 ILE A O 1
ATOM 695 N N . VAL A 1 92 ? -1.467 -6.206 13.436 1.00 94.31 92 VAL A N 1
ATOM 696 C CA . VAL A 1 92 ? -0.434 -5.783 12.488 1.00 94.31 92 VAL A CA 1
ATOM 697 C C . VAL A 1 92 ? -0.798 -6.229 11.076 1.00 94.31 92 VAL A C 1
ATOM 699 O O . VAL A 1 92 ? -1.153 -7.389 10.850 1.00 94.31 92 VAL A O 1
ATOM 702 N N . ILE A 1 93 ? -0.698 -5.303 10.123 1.00 94.00 93 ILE A N 1
ATOM 703 C CA . ILE A 1 93 ? -0.958 -5.537 8.703 1.00 94.00 93 ILE A CA 1
ATOM 704 C C . ILE A 1 93 ? 0.270 -5.115 7.902 1.00 94.00 93 ILE A C 1
ATOM 706 O O . ILE A 1 93 ? 0.569 -3.931 7.747 1.00 94.00 93 ILE A O 1
ATOM 710 N N . ASP A 1 94 ? 0.959 -6.099 7.343 1.00 91.69 94 ASP A N 1
ATOM 711 C CA . ASP A 1 94 ? 2.033 -5.866 6.388 1.00 91.69 94 ASP A CA 1
ATOM 712 C C . ASP A 1 94 ? 1.416 -5.570 5.014 1.00 91.69 94 ASP A C 1
ATOM 714 O O . ASP A 1 94 ? 0.920 -6.473 4.345 1.00 91.69 94 ASP A O 1
ATOM 718 N N . ALA A 1 95 ? 1.382 -4.292 4.624 1.00 88.06 95 ALA A N 1
ATOM 719 C CA . ALA A 1 95 ? 0.754 -3.839 3.376 1.00 88.06 95 ALA A CA 1
ATOM 720 C C . ALA A 1 95 ? 1.745 -3.654 2.216 1.00 88.06 95 ALA A C 1
ATOM 722 O O . ALA A 1 95 ? 1.329 -3.317 1.110 1.00 88.06 95 ALA A O 1
ATOM 723 N N . LEU A 1 96 ? 3.040 -3.871 2.457 1.00 90.75 96 LEU A N 1
ATOM 724 C CA . LEU A 1 96 ? 4.071 -3.998 1.434 1.00 90.75 96 LEU A CA 1
ATOM 725 C C . LEU A 1 96 ? 5.031 -5.130 1.828 1.00 90.75 96 LEU A C 1
ATOM 727 O O . LEU A 1 96 ? 5.339 -5.290 3.012 1.00 90.75 96 LEU A O 1
ATOM 731 N N . PRO A 1 97 ? 5.519 -5.922 0.862 1.00 92.56 97 PRO A N 1
ATOM 732 C CA . PRO A 1 97 ? 6.447 -6.999 1.158 1.00 92.56 97 PRO A CA 1
ATOM 733 C C . PRO A 1 97 ? 7.843 -6.487 1.551 1.00 92.56 97 PRO A C 1
ATOM 735 O O . PRO A 1 97 ? 8.264 -5.390 1.170 1.00 92.56 97 PRO A O 1
ATOM 738 N N . HIS A 1 98 ? 8.576 -7.309 2.307 1.00 91.19 98 HIS A N 1
ATOM 739 C CA . HIS A 1 98 ? 9.897 -6.997 2.850 1.00 91.19 98 HIS A CA 1
ATOM 740 C C . HIS A 1 98 ? 10.888 -8.148 2.652 1.00 91.19 98 HIS A C 1
ATOM 742 O O . HIS A 1 98 ? 10.515 -9.315 2.750 1.00 91.19 98 HIS A O 1
ATOM 748 N N . MET A 1 99 ? 12.172 -7.823 2.465 1.00 91.00 99 MET A N 1
ATOM 749 C CA . MET A 1 99 ? 13.221 -8.816 2.193 1.00 91.00 99 MET A CA 1
ATOM 750 C C . MET A 1 99 ? 13.402 -9.855 3.314 1.00 91.00 99 MET A C 1
ATOM 752 O O . MET A 1 99 ? 13.715 -11.010 3.044 1.00 91.00 99 MET A O 1
ATOM 756 N N . SER A 1 100 ? 13.153 -9.468 4.571 1.00 91.12 100 SER A N 1
ATOM 757 C CA . SER A 1 100 ? 13.283 -10.354 5.738 1.00 91.12 100 SER A CA 1
ATOM 758 C C . SER A 1 100 ? 12.100 -11.307 5.939 1.00 91.12 100 SER A C 1
ATOM 760 O O . SER A 1 100 ? 12.132 -12.106 6.870 1.00 91.12 100 SER A O 1
ATOM 762 N N . MET A 1 101 ? 11.039 -11.198 5.134 1.00 94.25 101 MET A N 1
ATOM 763 C CA . MET A 1 101 ? 9.857 -12.051 5.260 1.00 94.25 101 MET A CA 1
ATOM 764 C C . MET A 1 101 ? 10.138 -13.457 4.729 1.00 94.25 101 MET A C 1
ATOM 766 O O . MET A 1 101 ? 10.771 -13.645 3.683 1.00 94.25 101 MET A O 1
ATOM 770 N N . THR A 1 102 ? 9.583 -14.459 5.402 1.00 94.94 102 THR A N 1
ATOM 771 C CA . THR A 1 102 ? 9.451 -15.811 4.848 1.00 94.94 102 THR A CA 1
ATOM 772 C C . THR A 1 102 ? 8.608 -15.792 3.567 1.00 94.94 102 THR A C 1
ATOM 774 O O . THR A 1 102 ? 7.917 -14.816 3.268 1.00 94.94 102 THR A O 1
ATOM 777 N N . ALA A 1 103 ? 8.635 -16.871 2.780 1.00 94.06 103 ALA A N 1
ATOM 778 C CA . ALA A 1 103 ? 7.829 -16.956 1.557 1.00 94.06 103 ALA A CA 1
ATOM 779 C C . ALA A 1 103 ? 6.325 -16.742 1.827 1.00 94.06 103 ALA A C 1
ATOM 781 O O . ALA A 1 103 ? 5.681 -15.963 1.127 1.00 94.06 103 ALA A O 1
ATOM 782 N N . GLY A 1 104 ? 5.792 -17.363 2.886 1.00 95.19 104 GLY A N 1
ATOM 783 C CA . GLY A 1 104 ? 4.382 -17.229 3.262 1.00 95.19 104 GLY A CA 1
ATOM 784 C C . GLY A 1 104 ? 4.012 -15.826 3.753 1.00 95.19 104 GLY A C 1
ATOM 785 O O . GLY A 1 104 ? 2.951 -15.313 3.403 1.00 95.19 104 GLY A O 1
ATOM 786 N N . GLU A 1 105 ? 4.885 -15.169 4.521 1.00 94.88 105 GLU A N 1
ATOM 787 C CA . GLU A 1 105 ? 4.673 -13.778 4.947 1.00 94.88 105 GLU A CA 1
ATOM 788 C C . GLU A 1 105 ? 4.710 -12.811 3.764 1.00 94.88 105 GLU A C 1
ATOM 790 O O . GLU A 1 105 ? 3.871 -11.919 3.680 1.00 94.88 105 GLU A O 1
ATOM 795 N N . TYR A 1 106 ? 5.628 -13.023 2.820 1.00 96.00 106 TYR A N 1
ATOM 796 C CA . TYR A 1 106 ? 5.740 -12.209 1.613 1.00 96.00 106 TYR A CA 1
ATOM 797 C C . TYR A 1 106 ? 4.481 -12.326 0.747 1.00 96.00 106 TYR A C 1
ATOM 799 O O . TYR A 1 106 ? 3.907 -11.321 0.328 1.00 96.00 106 TYR A O 1
ATOM 807 N N . GLU A 1 107 ? 4.009 -13.554 0.520 1.00 95.88 107 GLU A N 1
ATOM 808 C CA . GLU A 1 107 ? 2.768 -13.808 -0.212 1.00 95.88 107 GLU A CA 1
ATOM 809 C C . GLU A 1 107 ? 1.562 -13.180 0.502 1.00 95.88 107 GLU A C 1
ATOM 811 O O . GLU A 1 107 ? 0.716 -12.534 -0.120 1.00 95.88 107 GLU A O 1
ATOM 816 N N . LYS A 1 108 ? 1.501 -13.303 1.833 1.00 95.31 108 LYS A N 1
ATOM 817 C CA . LYS A 1 108 ? 0.469 -12.653 2.643 1.00 95.31 108 LYS A CA 1
ATOM 818 C C . LYS A 1 108 ? 0.539 -11.129 2.528 1.00 95.31 108 LYS A C 1
ATOM 820 O O . LYS A 1 108 ? -0.517 -10.508 2.445 1.00 95.31 108 LYS A O 1
ATOM 825 N N . ALA A 1 109 ? 1.726 -10.527 2.511 1.00 95.19 109 ALA A N 1
ATOM 826 C CA . ALA A 1 109 ? 1.884 -9.084 2.344 1.00 95.19 109 ALA A CA 1
ATOM 827 C C . ALA A 1 109 ? 1.383 -8.624 0.966 1.00 95.19 109 ALA A C 1
ATOM 829 O O . ALA A 1 109 ? 0.629 -7.657 0.885 1.00 95.19 109 ALA A O 1
ATOM 830 N N . LEU A 1 110 ? 1.686 -9.372 -0.105 1.00 96.31 110 LEU A N 1
ATOM 831 C CA . LEU A 1 110 ? 1.158 -9.106 -1.452 1.00 96.31 110 LEU A CA 1
ATOM 832 C C . LEU A 1 110 ? -0.379 -9.102 -1.490 1.00 96.31 110 LEU A C 1
ATOM 834 O O . LEU A 1 110 ? -0.977 -8.196 -2.069 1.00 96.31 110 LEU A O 1
ATOM 838 N N . ARG A 1 111 ? -1.026 -10.046 -0.792 1.00 96.12 111 ARG A N 1
ATOM 839 C CA . ARG A 1 111 ? -2.498 -10.099 -0.652 1.00 96.12 111 ARG A CA 1
ATOM 840 C C . ARG A 1 111 ? -3.084 -8.911 0.116 1.00 96.12 111 ARG A C 1
ATOM 842 O O . ARG A 1 111 ? -4.283 -8.647 0.007 1.00 96.12 111 ARG A O 1
ATOM 849 N N . HIS A 1 112 ? -2.286 -8.216 0.922 1.00 95.50 112 HIS A N 1
ATOM 850 C CA . HIS A 1 112 ? -2.723 -7.063 1.714 1.00 95.50 112 HIS A CA 1
ATOM 851 C C . HIS A 1 112 ? -2.317 -5.718 1.116 1.00 95.50 112 HIS A C 1
ATOM 853 O O . HIS A 1 112 ? -2.675 -4.689 1.689 1.00 95.50 112 HIS A O 1
ATOM 859 N N . VAL A 1 113 ? -1.641 -5.694 -0.037 1.00 95.38 113 VAL A N 1
ATOM 860 C CA . VAL A 1 113 ? -1.350 -4.437 -0.731 1.00 95.38 113 VAL A CA 1
ATOM 861 C C . VAL A 1 113 ? -2.659 -3.692 -0.999 1.00 95.38 113 VAL A C 1
ATOM 863 O O . VAL A 1 113 ? -3.583 -4.194 -1.647 1.00 95.38 113 VAL A O 1
ATOM 866 N N . ILE A 1 114 ? -2.748 -2.475 -0.466 1.00 94.31 114 ILE A N 1
ATOM 867 C CA . ILE A 1 114 ? -3.930 -1.622 -0.579 1.00 94.31 114 ILE A CA 1
ATOM 868 C C . ILE A 1 114 ? -3.852 -0.883 -1.910 1.00 94.31 114 ILE A C 1
ATOM 870 O O . ILE A 1 114 ? -3.169 0.130 -2.021 1.00 94.31 114 ILE A O 1
ATOM 874 N N . LEU A 1 115 ? -4.557 -1.383 -2.921 1.00 92.19 115 LEU A N 1
ATOM 875 C CA . LEU A 1 115 ? -4.659 -0.736 -4.229 1.00 92.19 115 LEU A CA 1
ATOM 876 C C . LEU A 1 115 ? -5.892 0.188 -4.307 1.00 92.19 115 LEU A C 1
ATOM 878 O O . LEU A 1 115 ? -6.908 -0.099 -3.662 1.00 92.19 115 LEU A O 1
ATOM 882 N N . PRO A 1 116 ? -5.845 1.279 -5.099 1.00 88.44 116 PRO A N 1
ATOM 883 C CA . PRO A 1 116 ? -7.006 2.129 -5.344 1.00 88.44 116 PRO A CA 1
ATOM 884 C C . PRO A 1 116 ? -8.149 1.344 -5.989 1.00 88.44 116 PRO A C 1
ATOM 886 O O . PRO A 1 116 ? -7.936 0.529 -6.886 1.00 88.44 116 PRO A O 1
ATOM 889 N N . ARG A 1 117 ? -9.390 1.640 -5.599 1.00 87.69 117 ARG A N 1
ATOM 890 C CA . ARG A 1 117 ? -10.560 0.939 -6.144 1.00 87.69 117 ARG A CA 1
ATOM 891 C C . ARG A 1 117 ? -10.748 1.161 -7.644 1.00 87.69 117 ARG A C 1
ATOM 893 O O . ARG A 1 117 ? -11.239 0.280 -8.337 1.00 87.69 117 ARG A O 1
ATOM 900 N N . GLN A 1 118 ? -10.365 2.329 -8.149 1.00 87.75 118 GLN A N 1
ATOM 901 C CA . GLN A 1 118 ? -10.401 2.635 -9.579 1.00 87.75 118 GLN A CA 1
ATOM 902 C C . GLN A 1 118 ? -9.523 1.667 -10.378 1.00 87.75 118 GLN A C 1
ATOM 904 O O . GLN A 1 118 ? -9.857 1.334 -11.509 1.00 87.75 118 GLN A O 1
ATOM 909 N N . LEU A 1 119 ? -8.425 1.200 -9.775 1.00 89.31 119 LEU A N 1
ATOM 910 C CA . LEU A 1 119 ? -7.539 0.215 -10.374 1.00 89.31 119 LEU A CA 1
ATOM 911 C C . LEU A 1 119 ? -8.130 -1.199 -10.263 1.00 89.31 119 LEU A C 1
ATOM 913 O O . LEU A 1 119 ? -8.200 -1.912 -11.257 1.00 89.31 119 LEU A 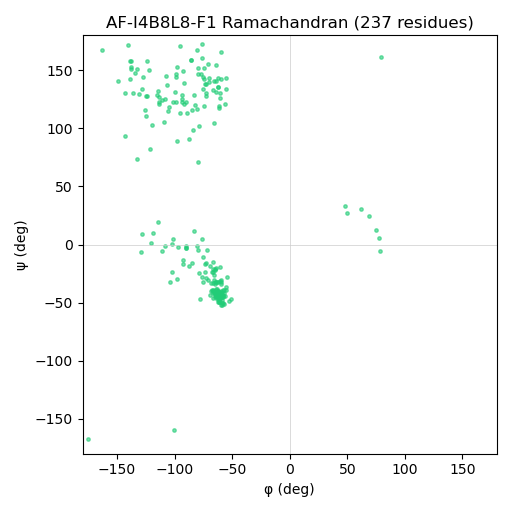O 1
ATOM 917 N N . THR A 1 120 ? -8.614 -1.584 -9.080 1.00 92.62 120 THR A N 1
ATOM 918 C CA . THR A 1 120 ? -9.128 -2.945 -8.817 1.00 92.62 120 THR A CA 1
ATOM 919 C C . THR A 1 120 ? -10.555 -3.193 -9.309 1.00 92.62 120 THR A C 1
ATOM 921 O O . THR A 1 120 ? -11.076 -4.298 -9.183 1.00 92.62 120 THR A O 1
ATOM 924 N N . ALA A 1 121 ? -11.203 -2.178 -9.887 1.00 90.31 121 ALA A N 1
ATOM 925 C CA . ALA A 1 121 ? -12.441 -2.339 -10.646 1.00 90.31 121 ALA A CA 1
ATOM 926 C C . ALA A 1 121 ? -12.220 -3.076 -11.981 1.00 90.31 121 ALA A C 1
ATOM 928 O O . ALA A 1 121 ? -13.179 -3.591 -12.554 1.00 90.31 121 ALA A O 1
ATOM 929 N N . MET A 1 122 ? -10.977 -3.126 -12.464 1.00 88.81 122 MET A N 1
ATOM 930 C CA . MET A 1 122 ? -10.575 -3.874 -13.653 1.00 88.81 122 MET A CA 1
ATOM 931 C C . MET A 1 122 ? -9.975 -5.231 -13.253 1.00 88.81 122 MET A C 1
ATOM 933 O O . MET A 1 122 ? -9.415 -5.343 -12.160 1.00 88.81 122 MET A O 1
ATOM 937 N N . PRO A 1 123 ? -10.053 -6.265 -14.115 1.00 91.56 123 PRO A N 1
ATOM 938 C CA . PRO A 1 123 ? -9.365 -7.529 -13.874 1.00 91.56 123 PRO A CA 1
ATOM 939 C C . PRO A 1 123 ? -7.861 -7.326 -13.661 1.00 91.56 123 PRO A C 1
ATOM 941 O O . PRO A 1 123 ? -7.242 -6.491 -14.319 1.00 91.56 123 PRO A O 1
ATOM 944 N N . SER A 1 124 ? -7.281 -8.119 -12.758 1.00 94.69 124 SER A N 1
ATOM 945 C CA . SER A 1 124 ? -5.835 -8.127 -12.532 1.00 94.69 124 SER A CA 1
ATOM 946 C C . SER A 1 124 ? -5.093 -8.571 -13.793 1.00 94.69 124 SER A C 1
ATOM 948 O O . SER A 1 124 ? -5.457 -9.564 -14.421 1.00 94.69 124 SER A O 1
ATOM 950 N N . GLU A 1 125 ? -4.023 -7.856 -14.131 1.00 96.25 125 GLU A N 1
ATOM 951 C CA . GLU A 1 125 ? -3.174 -8.114 -15.297 1.00 96.25 125 GLU A CA 1
ATOM 952 C C . GLU A 1 125 ? -1.752 -8.528 -14.882 1.00 96.25 125 GLU A C 1
ATOM 954 O O . GLU A 1 125 ? -0.818 -8.497 -15.684 1.00 96.25 125 GLU A O 1
ATOM 959 N N . VAL A 1 126 ? -1.573 -8.973 -13.632 1.00 96.38 126 VAL A N 1
ATOM 960 C CA . VAL A 1 126 ? -0.270 -9.373 -13.063 1.00 96.38 126 VAL A CA 1
ATOM 961 C C . VAL A 1 126 ? 0.473 -10.426 -13.885 1.00 96.38 126 VAL A C 1
ATOM 963 O O . VAL A 1 126 ? 1.699 -10.440 -13.890 1.00 96.38 126 VAL A O 1
ATOM 966 N N . ALA A 1 127 ? -0.239 -11.279 -14.628 1.00 95.06 127 ALA A N 1
ATOM 967 C CA . ALA A 1 127 ? 0.372 -12.275 -15.511 1.00 95.06 127 ALA A CA 1
ATOM 968 C C . ALA A 1 127 ? 1.163 -11.647 -16.677 1.00 95.06 127 ALA A C 1
ATOM 970 O O . ALA A 1 127 ? 2.036 -12.296 -17.250 1.00 95.06 127 ALA A O 1
ATOM 971 N N . LYS A 1 128 ? 0.860 -10.394 -17.038 1.00 95.44 128 LYS A N 1
ATOM 972 C CA . LYS A 1 128 ? 1.571 -9.620 -18.067 1.00 95.44 128 LYS A CA 1
ATOM 973 C C . LYS A 1 128 ? 2.688 -8.756 -17.480 1.00 95.44 128 LYS A C 1
ATOM 975 O O . LYS A 1 128 ? 3.511 -8.246 -18.241 1.00 95.44 128 LYS A O 1
ATOM 980 N N . ALA A 1 129 ? 2.719 -8.591 -16.156 1.00 96.69 129 ALA A N 1
ATOM 981 C CA . ALA A 1 129 ? 3.655 -7.709 -15.483 1.00 96.69 129 ALA A CA 1
ATOM 982 C C . ALA A 1 129 ? 5.101 -8.169 -15.678 1.00 96.69 129 ALA A C 1
ATOM 984 O O . ALA A 1 129 ? 5.416 -9.360 -15.652 1.00 96.69 129 ALA A O 1
ATOM 985 N N . ARG A 1 130 ? 5.997 -7.201 -15.864 1.00 96.56 130 ARG A N 1
ATOM 986 C CA . ARG A 1 130 ? 7.435 -7.441 -16.021 1.00 96.56 130 ARG A CA 1
ATOM 987 C C . ARG A 1 130 ? 8.214 -6.415 -15.227 1.00 96.56 130 ARG A C 1
ATOM 989 O O . ARG A 1 130 ? 7.768 -5.281 -15.070 1.00 96.56 130 ARG A O 1
ATOM 996 N N . ILE A 1 131 ? 9.401 -6.800 -14.779 1.00 97.44 131 ILE A N 1
ATOM 997 C CA . ILE A 1 131 ? 10.329 -5.904 -14.094 1.00 97.44 131 ILE A CA 1
ATOM 998 C C . ILE A 1 131 ? 11.660 -5.942 -14.833 1.00 97.44 131 ILE A C 1
ATOM 1000 O O . ILE A 1 131 ? 12.220 -7.012 -15.059 1.00 97.44 131 ILE A O 1
ATOM 1004 N N . THR A 1 132 ? 12.170 -4.766 -15.181 1.00 97.31 132 THR A N 1
ATOM 1005 C CA . THR A 1 132 ? 13.584 -4.567 -15.494 1.00 97.31 132 THR A CA 1
ATOM 1006 C C . THR A 1 132 ? 14.213 -3.852 -14.311 1.00 97.31 132 THR A C 1
ATOM 1008 O O . THR A 1 132 ? 13.796 -2.748 -13.973 1.00 97.31 132 THR A O 1
ATOM 1011 N N . LEU A 1 133 ? 15.190 -4.491 -13.667 1.00 96.88 133 LEU A N 1
ATOM 1012 C CA . LEU A 1 133 ? 15.954 -3.877 -12.587 1.00 96.88 133 LEU A CA 1
ATOM 1013 C C . LEU A 1 133 ? 17.039 -2.973 -13.183 1.00 96.88 133 LEU A C 1
ATOM 1015 O O . LEU A 1 133 ? 17.944 -3.454 -13.861 1.00 96.88 133 LEU A O 1
ATOM 1019 N N . CYS A 1 134 ? 16.941 -1.676 -12.918 1.00 96.19 134 CYS A N 1
ATOM 1020 C CA . CYS A 1 134 ? 17.916 -0.664 -13.302 1.00 96.19 134 CYS A CA 1
ATOM 1021 C C . CYS A 1 134 ? 18.833 -0.348 -12.116 1.00 96.19 134 CYS A C 1
ATOM 1023 O O . CYS A 1 134 ? 18.402 -0.326 -10.963 1.00 96.19 134 CYS A O 1
ATOM 1025 N N . ARG A 1 135 ? 20.101 -0.034 -12.389 1.00 94.12 135 ARG A N 1
ATOM 1026 C CA . ARG A 1 135 ? 21.074 0.348 -11.353 1.00 94.12 135 ARG A CA 1
ATOM 1027 C C . ARG A 1 135 ? 20.862 1.770 -10.859 1.00 94.12 135 ARG A C 1
ATOM 1029 O O . ARG A 1 135 ? 21.217 2.090 -9.729 1.00 94.12 135 ARG A O 1
ATOM 1036 N N . THR A 1 136 ? 20.317 2.633 -11.713 1.00 94.19 136 THR A N 1
ATOM 1037 C CA . THR A 1 136 ? 20.119 4.051 -11.407 1.00 94.19 136 THR A CA 1
ATOM 1038 C C . THR A 1 136 ? 18.759 4.548 -11.879 1.00 94.19 136 THR A C 1
ATOM 1040 O O . THR A 1 136 ? 18.160 4.002 -12.806 1.00 94.19 136 THR A O 1
ATOM 1043 N N . LYS A 1 137 ? 18.294 5.645 -11.274 1.00 92.75 137 LYS A N 1
ATOM 1044 C CA . LYS A 1 137 ? 17.097 6.362 -11.728 1.00 92.75 137 LYS A CA 1
ATOM 1045 C C . LYS A 1 137 ? 17.230 6.846 -13.179 1.00 92.75 137 LYS A C 1
ATOM 1047 O O . LYS A 1 137 ? 16.296 6.682 -13.953 1.00 92.75 137 LYS A O 1
ATOM 1052 N N . ALA A 1 138 ? 18.392 7.383 -13.557 1.00 93.56 138 ALA A N 1
ATOM 1053 C CA . ALA A 1 138 ? 18.628 7.901 -14.906 1.00 93.56 138 ALA A CA 1
ATOM 1054 C C . ALA A 1 138 ? 18.502 6.806 -15.982 1.00 93.56 138 ALA A C 1
ATOM 1056 O O . ALA A 1 138 ? 17.917 7.031 -17.038 1.00 93.56 138 ALA A O 1
ATOM 1057 N N . GLU A 1 139 ? 19.002 5.603 -15.692 1.00 94.56 139 GLU A N 1
ATOM 1058 C CA . GLU A 1 139 ? 18.862 4.435 -16.566 1.00 94.56 139 GLU A CA 1
ATOM 1059 C C . GLU A 1 139 ? 17.394 4.023 -16.745 1.00 94.56 139 GLU A C 1
ATOM 1061 O O . GLU A 1 139 ? 16.957 3.776 -17.872 1.00 94.56 139 GLU A O 1
ATOM 1066 N N . ALA A 1 140 ? 16.618 3.992 -15.658 1.00 94.50 140 ALA A N 1
ATOM 1067 C CA . ALA A 1 140 ? 15.192 3.686 -15.730 1.00 94.50 140 ALA A CA 1
ATOM 1068 C C . ALA A 1 140 ? 14.428 4.738 -16.547 1.00 94.50 140 ALA A C 1
ATOM 1070 O O . ALA A 1 140 ? 13.638 4.393 -17.422 1.00 94.50 140 ALA A O 1
ATOM 1071 N N . GLU A 1 141 ? 14.699 6.024 -16.316 1.00 93.44 141 GLU A N 1
ATOM 1072 C CA . GLU A 1 141 ? 14.048 7.131 -17.027 1.00 93.44 141 GLU A CA 1
ATOM 1073 C C . GLU A 1 141 ? 14.386 7.184 -18.520 1.00 93.44 141 GLU A C 1
ATOM 1075 O O . GLU A 1 141 ? 13.551 7.615 -19.317 1.00 93.44 141 GLU A O 1
ATOM 1080 N N . ALA A 1 142 ? 15.579 6.736 -18.919 1.00 93.31 142 ALA A N 1
ATOM 1081 C CA . ALA A 1 142 ? 15.966 6.653 -20.326 1.00 93.31 142 ALA A CA 1
ATOM 1082 C C . ALA A 1 142 ? 15.126 5.626 -21.108 1.00 93.31 142 ALA A C 1
ATOM 1084 O O . ALA A 1 142 ? 14.944 5.769 -22.316 1.00 93.31 142 ALA A O 1
ATOM 1085 N N . ASN A 1 143 ? 14.588 4.619 -20.415 1.00 90.75 143 ASN A N 1
ATOM 1086 C CA . ASN A 1 143 ? 13.842 3.507 -21.004 1.00 90.75 143 ASN A CA 1
ATOM 1087 C C . ASN A 1 143 ? 12.331 3.558 -20.718 1.00 90.75 143 ASN A C 1
ATOM 1089 O O . ASN A 1 143 ? 11.588 2.696 -21.198 1.00 90.75 143 ASN A O 1
ATOM 1093 N N . ALA A 1 144 ? 11.877 4.559 -19.961 1.00 92.31 144 ALA A N 1
ATOM 1094 C CA . ALA A 1 144 ? 10.497 4.696 -19.519 1.00 92.31 144 ALA A CA 1
ATOM 1095 C C . ALA A 1 144 ? 9.675 5.669 -20.377 1.00 92.31 144 ALA A C 1
ATOM 1097 O O . ALA A 1 144 ? 10.167 6.710 -20.819 1.00 92.31 144 ALA A O 1
ATOM 1098 N N . ASP A 1 145 ? 8.393 5.347 -20.566 1.00 90.12 145 ASP A N 1
ATOM 1099 C CA . ASP A 1 145 ? 7.394 6.249 -21.164 1.00 90.12 145 ASP A CA 1
ATOM 1100 C C . ASP A 1 145 ? 6.627 7.067 -20.114 1.00 90.12 145 ASP A C 1
ATOM 1102 O O . ASP A 1 145 ? 6.064 8.112 -20.432 1.00 90.12 145 ASP A O 1
ATOM 1106 N N . PHE A 1 146 ? 6.692 6.646 -18.850 1.00 84.88 146 PHE A N 1
ATOM 1107 C CA . PHE A 1 146 ? 6.304 7.434 -17.690 1.00 84.88 146 PHE A CA 1
ATOM 1108 C C . PHE A 1 146 ? 7.510 7.604 -16.768 1.00 84.88 146 PHE A C 1
ATOM 1110 O O . PHE A 1 146 ? 7.933 6.680 -16.072 1.00 84.88 146 PHE A O 1
ATOM 1117 N N . LYS A 1 147 ? 8.105 8.795 -16.830 1.00 81.25 147 LYS A N 1
ATOM 1118 C CA . LYS A 1 147 ? 9.295 9.175 -16.061 1.00 81.25 147 LYS A CA 1
ATOM 1119 C C . LYS A 1 147 ? 8.882 9.688 -14.688 1.00 81.25 147 LYS A C 1
ATOM 1121 O O . LYS A 1 147 ? 7.756 10.155 -14.519 1.00 81.25 147 LYS A O 1
ATOM 1126 N N . ALA A 1 148 ? 9.800 9.669 -13.725 1.00 68.44 148 ALA A N 1
ATOM 1127 C CA . ALA A 1 148 ? 9.525 10.298 -12.443 1.00 68.44 148 ALA A CA 1
ATOM 1128 C C . ALA A 1 148 ? 9.288 11.801 -12.673 1.00 68.44 148 ALA A C 1
ATOM 1130 O O . ALA A 1 148 ? 10.165 12.511 -13.167 1.00 68.44 148 ALA A O 1
ATOM 1131 N N . SER A 1 149 ? 8.088 12.285 -12.356 1.00 64.25 149 SER A N 1
ATOM 1132 C CA . SER A 1 149 ?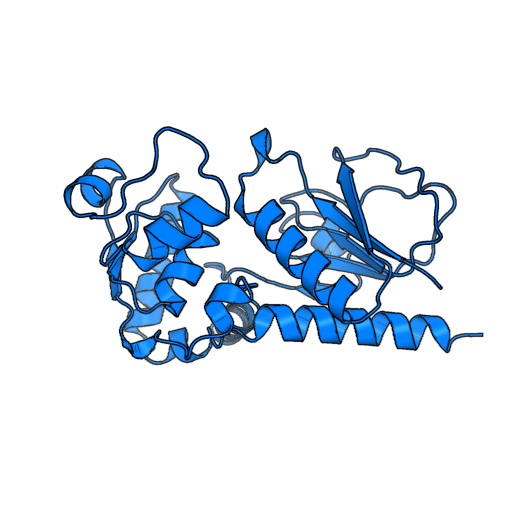 7.752 13.697 -12.514 1.00 64.25 149 SER A CA 1
ATOM 1133 C C . SER A 1 149 ? 8.644 14.557 -11.614 1.00 64.25 149 SER A C 1
ATOM 1135 O O . SER A 1 149 ? 8.957 14.193 -10.481 1.00 64.25 149 SER A O 1
ATOM 1137 N N . SER A 1 150 ? 9.039 15.734 -12.102 1.00 53.81 150 SER A N 1
ATOM 1138 C CA . SER A 1 150 ? 9.774 16.733 -11.312 1.00 53.81 150 SER A CA 1
ATOM 1139 C C . SER A 1 150 ? 8.906 17.427 -10.249 1.00 53.81 150 SER A C 1
ATOM 1141 O O . SER A 1 150 ? 9.426 18.200 -9.450 1.00 53.81 150 SER A O 1
ATOM 1143 N N . GLY A 1 151 ? 7.598 17.143 -10.215 1.00 63.53 151 GLY A N 1
ATOM 1144 C CA . GLY A 1 151 ? 6.637 17.671 -9.246 1.00 63.53 151 GLY A CA 1
ATOM 1145 C C . GLY A 1 151 ? 5.609 16.629 -8.798 1.00 63.53 151 GLY A C 1
ATOM 1146 O O . GLY A 1 151 ? 5.537 15.527 -9.346 1.00 63.53 151 GLY A O 1
ATOM 1147 N N . VAL A 1 152 ? 4.813 16.984 -7.787 1.00 67.50 152 VAL A N 1
ATOM 1148 C CA . VAL A 1 152 ? 3.732 16.140 -7.256 1.00 67.50 152 VAL A CA 1
ATOM 1149 C C . VAL A 1 152 ? 2.557 16.148 -8.233 1.00 67.50 152 VAL A C 1
ATOM 1151 O O . VAL A 1 152 ? 1.988 17.202 -8.508 1.00 67.50 152 VAL A O 1
ATOM 1154 N N . LEU A 1 153 ? 2.193 14.977 -8.759 1.00 72.31 153 LEU A N 1
ATOM 1155 C CA . LEU A 1 153 ? 0.994 14.815 -9.582 1.00 72.31 153 LEU A CA 1
ATOM 1156 C C . LEU A 1 153 ? -0.257 14.783 -8.700 1.00 72.31 153 LEU A C 1
ATOM 1158 O O . LEU A 1 153 ? -0.230 14.237 -7.594 1.00 72.31 153 LEU A O 1
ATOM 1162 N N . SER A 1 154 ? -1.375 15.311 -9.207 1.00 74.88 154 SER A N 1
ATOM 1163 C CA . SER A 1 154 ? -2.670 15.042 -8.581 1.00 74.88 154 SER A CA 1
ATOM 1164 C C . SER A 1 154 ? -2.989 13.538 -8.673 1.00 74.88 154 SER A C 1
ATOM 1166 O O . SER A 1 154 ? -2.513 12.869 -9.595 1.00 74.88 154 SER A O 1
ATOM 1168 N N . PRO A 1 155 ? -3.816 12.971 -7.773 1.00 74.56 155 PRO A N 1
ATOM 1169 C CA . PRO A 1 155 ? -4.198 11.560 -7.864 1.00 74.56 155 PRO A CA 1
ATOM 1170 C C . PRO A 1 155 ? -4.828 11.183 -9.213 1.00 74.56 155 PRO A C 1
ATOM 1172 O O . PRO A 1 155 ? -4.575 10.096 -9.728 1.00 74.56 155 PRO A O 1
ATOM 1175 N N . ALA A 1 156 ? -5.617 12.085 -9.807 1.00 77.00 156 ALA A N 1
ATOM 1176 C CA . ALA A 1 156 ? -6.240 11.867 -11.110 1.00 77.00 156 ALA A CA 1
ATOM 1177 C C . ALA A 1 156 ? -5.208 11.865 -12.249 1.00 77.00 156 ALA A C 1
ATOM 1179 O O . ALA A 1 156 ? -5.242 10.976 -13.103 1.00 77.00 156 ALA A O 1
ATOM 1180 N N . ASP A 1 157 ? -4.259 12.806 -12.234 1.00 81.44 157 ASP A N 1
ATOM 1181 C CA . ASP A 1 157 ? -3.199 12.877 -13.246 1.00 81.44 157 ASP A CA 1
ATOM 1182 C C . ASP A 1 157 ? -2.257 11.682 -13.146 1.00 81.44 157 ASP A C 1
ATOM 1184 O O . ASP A 1 157 ? -1.895 11.095 -14.163 1.00 81.44 157 ASP A O 1
ATOM 1188 N N . TYR A 1 158 ? -1.898 11.287 -11.923 1.00 84.56 158 TYR A N 1
ATOM 1189 C CA . TYR A 1 158 ? -1.093 10.098 -11.673 1.00 84.56 158 TYR A CA 1
ATOM 1190 C C . TYR A 1 158 ? -1.771 8.841 -12.227 1.00 84.56 158 TYR A C 1
ATOM 1192 O O . TYR A 1 158 ? -1.146 8.095 -12.978 1.00 84.56 158 TYR A O 1
ATOM 1200 N N . LEU A 1 159 ? -3.055 8.623 -11.913 1.00 80.31 159 LEU A N 1
ATOM 1201 C CA . LEU A 1 159 ? -3.799 7.469 -12.424 1.00 80.31 159 LEU A CA 1
ATOM 1202 C C . LEU A 1 159 ? -3.874 7.482 -13.953 1.00 80.31 159 LEU A C 1
ATOM 1204 O O . LEU A 1 159 ? -3.631 6.455 -14.581 1.00 80.31 159 LEU A O 1
ATOM 1208 N N . THR A 1 160 ? -4.155 8.642 -14.546 1.00 83.94 160 THR A N 1
ATOM 1209 C CA . THR A 1 160 ? -4.230 8.805 -16.004 1.00 83.94 160 THR A CA 1
ATOM 1210 C C . THR A 1 160 ? -2.889 8.481 -16.664 1.00 83.94 160 THR A C 1
ATOM 1212 O O . THR A 1 160 ? -2.832 7.677 -17.593 1.00 83.94 160 THR A O 1
ATOM 1215 N N . GLN A 1 161 ? -1.788 9.043 -16.161 1.00 86.00 161 GLN A N 1
ATOM 1216 C CA . GLN A 1 161 ? -0.451 8.780 -16.700 1.00 86.00 161 GLN A CA 1
ATOM 1217 C C . GLN A 1 161 ? -0.031 7.321 -16.506 1.00 86.00 161 GLN A C 1
ATOM 1219 O O . GLN A 1 161 ? 0.468 6.703 -17.444 1.00 86.00 161 GLN A O 1
ATOM 1224 N N . MET A 1 162 ? -0.295 6.733 -15.335 1.00 87.44 162 MET A N 1
ATOM 1225 C CA . MET A 1 162 ? -0.011 5.321 -15.071 1.00 87.44 162 MET A CA 1
ATOM 1226 C C . MET A 1 162 ? -0.784 4.405 -16.029 1.00 87.44 162 MET A C 1
ATOM 1228 O O . MET A 1 162 ? -0.222 3.447 -16.563 1.00 87.44 162 MET A O 1
ATOM 1232 N N . GLN A 1 163 ? -2.056 4.709 -16.302 1.00 85.81 163 GLN A N 1
ATOM 1233 C CA . GLN A 1 163 ? -2.878 3.947 -17.243 1.00 85.81 163 GLN A CA 1
ATOM 1234 C C . GLN A 1 163 ? -2.332 4.009 -18.673 1.00 85.81 163 GLN A C 1
ATOM 1236 O O . GLN A 1 163 ? -2.259 2.962 -19.322 1.00 85.81 163 GLN A O 1
ATOM 1241 N N . LEU A 1 164 ? -1.907 5.191 -19.128 1.00 88.62 164 LEU A N 1
ATOM 1242 C CA . LEU A 1 164 ? -1.341 5.408 -20.464 1.00 88.62 164 LEU A CA 1
ATOM 1243 C C . LEU A 1 164 ? 0.086 4.859 -20.619 1.00 88.62 164 LEU A C 1
ATOM 1245 O O . LEU A 1 164 ? 0.502 4.551 -21.733 1.00 88.62 164 LEU A O 1
ATOM 1249 N N . SER A 1 165 ? 0.826 4.712 -19.519 1.00 91.69 165 SER A N 1
ATOM 1250 C CA . SER A 1 165 ? 2.187 4.173 -19.532 1.00 91.69 165 SER A CA 1
ATOM 1251 C C . SER A 1 165 ? 2.210 2.677 -19.845 1.00 91.69 165 SER A C 1
ATOM 1253 O O . SER A 1 165 ? 1.351 1.918 -19.392 1.00 91.69 165 SER A O 1
ATOM 1255 N N . SER A 1 166 ? 3.209 2.222 -20.591 1.00 93.75 166 SER A N 1
ATOM 1256 C CA . SER A 1 166 ? 3.536 0.801 -20.752 1.00 93.75 166 SER A CA 1
ATOM 1257 C C . SER A 1 166 ? 4.764 0.416 -19.927 1.00 93.75 166 SER A C 1
ATOM 1259 O O . SER A 1 166 ? 4.838 -0.706 -19.413 1.00 93.75 166 SER A O 1
ATOM 1261 N N . ARG A 1 167 ? 5.699 1.361 -19.762 1.00 95.62 167 ARG A N 1
ATOM 1262 C CA . ARG A 1 167 ? 6.994 1.182 -19.109 1.00 95.62 167 ARG A CA 1
ATOM 1263 C C . ARG A 1 167 ? 7.263 2.304 -18.105 1.00 95.62 167 ARG A C 1
ATOM 1265 O O . ARG A 1 167 ? 8.076 3.185 -18.383 1.00 95.62 167 ARG A O 1
ATOM 1272 N N . PRO A 1 168 ? 6.599 2.309 -16.942 1.00 95.12 168 PRO A N 1
ATOM 1273 C CA . PRO A 1 168 ? 6.831 3.334 -15.936 1.00 95.12 168 PRO A CA 1
ATOM 1274 C C . PRO A 1 168 ? 8.176 3.126 -15.225 1.00 95.12 168 PRO A C 1
ATOM 1276 O O . PRO A 1 168 ? 8.529 1.996 -14.876 1.00 95.12 168 PRO A O 1
ATOM 1279 N N . ALA A 1 169 ? 8.916 4.210 -14.980 1.00 94.81 169 ALA A N 1
ATOM 1280 C CA . ALA A 1 169 ? 10.076 4.207 -14.091 1.00 94.81 169 ALA A CA 1
ATOM 1281 C C . ALA A 1 169 ? 9.604 4.405 -12.652 1.00 94.81 169 ALA A C 1
ATOM 1283 O O . ALA A 1 169 ? 9.076 5.464 -12.316 1.00 94.81 169 ALA A O 1
ATOM 1284 N N . LEU A 1 170 ? 9.811 3.408 -11.790 1.00 93.88 170 LEU A N 1
ATOM 1285 C CA . LEU A 1 170 ? 9.329 3.430 -10.406 1.00 93.88 170 LEU A CA 1
ATOM 1286 C C . LEU A 1 170 ? 10.393 2.892 -9.454 1.00 93.88 170 LEU A C 1
ATOM 1288 O O . LEU A 1 170 ? 11.200 2.053 -9.832 1.00 93.88 170 LEU A O 1
ATOM 1292 N N . TYR A 1 171 ? 10.364 3.338 -8.201 1.00 92.38 171 TYR A N 1
ATOM 1293 C CA . TYR A 1 171 ? 11.119 2.703 -7.121 1.00 92.38 171 TYR A CA 1
ATOM 1294 C C . TYR A 1 171 ? 10.240 1.712 -6.350 1.00 92.38 171 TYR A C 1
ATOM 1296 O O . TYR A 1 171 ? 9.020 1.672 -6.528 1.00 92.38 171 TYR A O 1
ATOM 1304 N N . PHE A 1 172 ? 10.847 0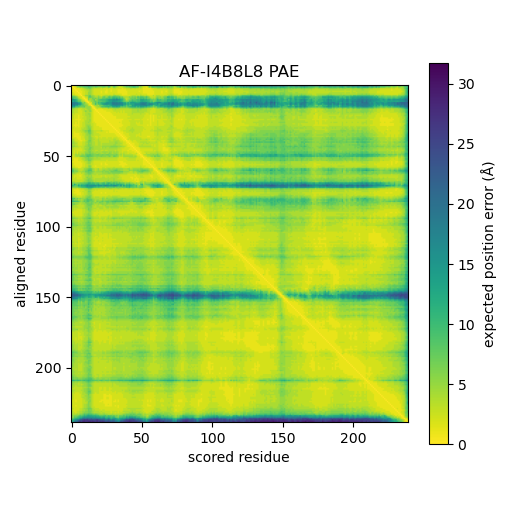.918 -5.465 1.00 92.69 172 PHE A N 1
ATOM 1305 C CA . PHE A 1 172 ? 10.108 -0.030 -4.633 1.00 92.69 172 PHE A CA 1
ATOM 1306 C C . PHE A 1 172 ? 9.180 0.689 -3.640 1.00 92.69 172 PHE A C 1
ATOM 1308 O O . PHE A 1 172 ? 9.617 1.218 -2.618 1.00 92.69 172 PHE A O 1
ATOM 1315 N N . GLY A 1 173 ? 7.881 0.688 -3.922 1.00 90.19 173 GLY A N 1
ATOM 1316 C CA . GLY A 1 173 ? 6.865 1.329 -3.094 1.00 90.19 173 GLY A CA 1
ATOM 1317 C C . GLY A 1 173 ? 5.458 1.061 -3.616 1.00 90.19 173 GLY A C 1
ATOM 1318 O O . GLY A 1 173 ? 5.263 0.225 -4.490 1.00 90.19 173 GLY A O 1
ATOM 1319 N N . GLN A 1 174 ? 4.473 1.796 -3.104 1.00 89.62 174 GLN A N 1
ATOM 1320 C CA . GLN A 1 174 ? 3.060 1.635 -3.468 1.00 89.62 174 GLN A CA 1
ATOM 1321 C C . GLN A 1 174 ? 2.820 1.641 -4.994 1.00 89.62 174 GLN A C 1
ATOM 1323 O O . GLN A 1 174 ? 2.169 0.743 -5.523 1.00 89.62 174 GLN A O 1
ATOM 1328 N N . ALA A 1 175 ? 3.414 2.603 -5.707 1.00 90.62 175 ALA A N 1
ATOM 1329 C CA . ALA A 1 175 ? 3.252 2.754 -7.154 1.00 90.62 175 ALA A CA 1
ATOM 1330 C C . ALA A 1 175 ? 3.763 1.547 -7.960 1.00 90.62 175 ALA A C 1
ATOM 1332 O O . ALA A 1 175 ? 3.188 1.215 -8.996 1.00 90.62 175 ALA A O 1
ATOM 1333 N N . LEU A 1 176 ? 4.811 0.858 -7.480 1.00 94.69 176 LEU A N 1
ATOM 1334 C CA . LEU A 1 176 ? 5.310 -0.370 -8.105 1.00 94.69 176 LEU A CA 1
ATOM 1335 C C . LEU A 1 176 ? 4.199 -1.420 -8.163 1.00 94.69 176 LEU A C 1
ATOM 1337 O O . LEU A 1 176 ? 3.932 -1.968 -9.226 1.00 94.69 176 LEU A O 1
ATOM 1341 N N . PHE A 1 177 ? 3.526 -1.681 -7.043 1.00 95.12 177 PHE A N 1
ATOM 1342 C CA . PHE A 1 177 ? 2.490 -2.713 -6.990 1.00 95.12 177 PHE A CA 1
ATOM 1343 C C . PHE A 1 177 ? 1.231 -2.316 -7.762 1.00 95.12 177 PHE A C 1
ATOM 1345 O O . PHE A 1 177 ? 0.592 -3.173 -8.360 1.00 95.12 177 PHE A O 1
ATOM 1352 N N . GLU A 1 178 ? 0.907 -1.027 -7.842 1.00 94.38 178 GLU A N 1
ATOM 1353 C CA . GLU A 1 178 ? -0.151 -0.543 -8.736 1.00 94.38 178 GLU A CA 1
ATOM 1354 C C . GLU A 1 178 ? 0.174 -0.832 -10.210 1.00 94.38 178 GLU A C 1
ATOM 1356 O O . GLU A 1 178 ? -0.669 -1.352 -10.942 1.00 94.38 178 GLU A O 1
ATOM 1361 N N . ALA A 1 179 ? 1.414 -0.577 -10.635 1.00 95.56 179 ALA A N 1
ATOM 1362 C CA . ALA A 1 179 ? 1.868 -0.868 -11.992 1.00 95.56 179 ALA A CA 1
ATOM 1363 C C . ALA A 1 179 ? 1.926 -2.379 -12.282 1.00 95.56 179 ALA A C 1
ATOM 1365 O O . ALA A 1 179 ? 1.515 -2.817 -13.358 1.00 95.56 179 ALA A O 1
ATOM 1366 N N . LEU A 1 180 ? 2.382 -3.191 -11.322 1.00 96.88 180 LEU A N 1
ATOM 1367 C CA . LEU A 1 180 ? 2.395 -4.651 -11.454 1.00 96.88 180 LEU A CA 1
ATOM 1368 C C . LEU A 1 180 ? 0.974 -5.219 -11.547 1.00 96.88 180 LEU A C 1
ATOM 1370 O O . LEU A 1 180 ? 0.720 -6.062 -12.402 1.00 96.88 180 LEU A O 1
ATOM 1374 N N . TYR A 1 181 ? 0.032 -4.726 -10.739 1.00 96.50 181 TYR A N 1
ATOM 1375 C CA . TYR A 1 181 ? -1.375 -5.124 -10.837 1.00 96.50 181 TYR A CA 1
ATOM 1376 C C . TYR A 1 181 ? -1.969 -4.807 -12.214 1.00 96.50 181 TYR A C 1
ATOM 1378 O O . TYR A 1 181 ? -2.686 -5.622 -12.791 1.00 96.50 181 TYR A O 1
ATOM 1386 N N . ALA A 1 182 ? -1.614 -3.646 -12.770 1.00 95.50 182 ALA A N 1
ATOM 1387 C CA . ALA A 1 182 ? -2.013 -3.215 -14.107 1.00 95.50 182 ALA A CA 1
ATOM 1388 C C . ALA A 1 182 ? -1.246 -3.908 -15.254 1.00 95.50 182 ALA A C 1
ATOM 1390 O O . ALA A 1 182 ? -1.410 -3.518 -16.412 1.00 95.50 182 ALA A O 1
ATOM 1391 N N . GLY A 1 183 ? -0.384 -4.890 -14.962 1.00 96.06 183 GLY A N 1
ATOM 1392 C CA . GLY A 1 183 ? 0.354 -5.648 -15.974 1.00 96.06 183 GLY A CA 1
ATOM 1393 C C . GLY A 1 183 ? 1.425 -4.849 -16.718 1.00 96.06 183 GLY A C 1
ATOM 1394 O O . GLY A 1 183 ? 1.751 -5.182 -17.857 1.00 96.06 183 GLY A O 1
ATOM 1395 N N . LYS A 1 184 ? 1.955 -3.775 -16.119 1.00 96.81 184 LYS A N 1
ATOM 1396 C CA . LYS A 1 184 ? 2.967 -2.914 -16.750 1.00 96.81 184 LYS A CA 1
ATOM 1397 C C . LYS A 1 184 ? 4.357 -3.558 -16.745 1.00 96.81 184 LYS A C 1
ATOM 1399 O O . LYS A 1 184 ? 4.657 -4.439 -15.936 1.00 96.81 184 LYS A O 1
ATOM 1404 N N . HIS A 1 185 ? 5.236 -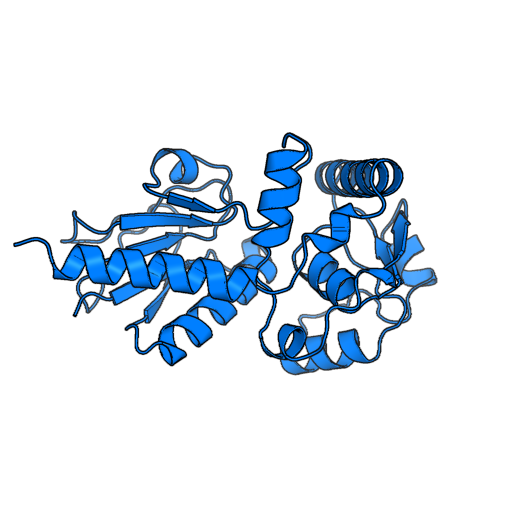3.066 -17.621 1.00 97.56 185 HIS A N 1
ATOM 1405 C CA . HIS A 1 185 ? 6.657 -3.419 -17.620 1.00 97.56 185 HIS A CA 1
ATOM 1406 C C . HIS A 1 185 ? 7.481 -2.353 -16.889 1.00 97.56 185 HIS A C 1
ATOM 1408 O O . HIS A 1 185 ? 7.998 -1.411 -17.483 1.00 97.56 185 HIS A O 1
ATOM 1414 N N . VAL A 1 186 ? 7.630 -2.513 -15.581 1.00 97.38 186 VAL A N 1
ATOM 1415 C CA . VAL A 1 186 ? 8.256 -1.512 -14.713 1.00 97.38 186 VAL A CA 1
ATOM 1416 C C . VAL A 1 186 ? 9.772 -1.456 -14.916 1.00 97.38 186 VAL A C 1
ATOM 1418 O O . VAL A 1 186 ? 10.451 -2.482 -14.856 1.00 97.38 186 VAL A O 1
ATOM 1421 N N . GLN A 1 187 ? 10.301 -0.244 -15.105 1.00 97.50 187 GLN A N 1
ATOM 1422 C CA . GLN A 1 187 ? 11.730 0.060 -15.009 1.00 97.50 187 GLN A CA 1
ATOM 1423 C C . GLN A 1 187 ? 12.035 0.392 -13.540 1.00 97.50 187 GLN A C 1
ATOM 1425 O O . GLN A 1 187 ? 11.847 1.524 -13.087 1.00 97.50 187 GLN A O 1
ATOM 1430 N N . LEU A 1 188 ? 12.392 -0.629 -12.762 1.00 96.56 188 LEU A N 1
ATOM 1431 C CA . LEU A 1 188 ? 12.544 -0.531 -11.314 1.00 96.56 188 LEU A CA 1
ATOM 1432 C C . LEU A 1 188 ? 13.918 0.039 -10.963 1.00 96.56 188 LEU A C 1
ATOM 1434 O O . LEU A 1 188 ? 14.929 -0.571 -11.298 1.00 96.56 188 LEU A O 1
ATOM 1438 N N . TYR A 1 189 ? 13.962 1.174 -10.265 1.00 94.50 189 TYR A N 1
ATOM 1439 C CA . TYR A 1 189 ? 15.211 1.810 -9.839 1.00 94.50 189 TYR A CA 1
ATOM 1440 C C . TYR A 1 189 ? 15.299 1.987 -8.314 1.00 94.50 189 TYR A C 1
ATOM 1442 O O . TYR A 1 189 ? 14.283 2.182 -7.642 1.00 94.50 189 TYR A O 1
ATOM 1450 N N . PRO A 1 190 ? 16.509 1.971 -7.734 1.00 92.94 190 PRO A N 1
ATOM 1451 C CA . PRO A 1 190 ? 16.708 2.271 -6.321 1.00 92.94 190 PRO A CA 1
ATOM 1452 C C . PRO A 1 190 ? 16.697 3.785 -6.057 1.00 92.94 190 PRO A C 1
ATOM 1454 O O . PRO A 1 190 ? 17.195 4.579 -6.855 1.00 92.94 190 PRO A O 1
ATOM 1457 N N . ILE A 1 191 ? 16.192 4.185 -4.889 1.00 90.12 191 ILE A N 1
ATOM 1458 C CA . ILE A 1 191 ? 16.389 5.540 -4.325 1.00 90.12 191 ILE A CA 1
ATOM 1459 C C . ILE A 1 191 ? 17.295 5.537 -3.084 1.00 90.12 191 ILE A C 1
ATOM 1461 O O . ILE A 1 191 ? 17.622 6.590 -2.550 1.00 90.12 191 ILE A O 1
ATOM 1465 N N . SER A 1 192 ? 17.682 4.349 -2.620 1.00 91.50 192 SER A N 1
ATOM 1466 C CA . SER A 1 192 ? 18.685 4.102 -1.585 1.00 91.50 192 SER A CA 1
ATOM 1467 C C . SER A 1 192 ? 19.131 2.638 -1.652 1.00 91.50 192 SER A C 1
ATOM 1469 O O . SER A 1 192 ? 18.441 1.821 -2.270 1.00 91.50 192 SER A O 1
ATOM 1471 N N . ASP A 1 193 ? 20.219 2.285 -0.965 1.00 92.94 193 ASP A N 1
ATOM 1472 C CA . ASP A 1 193 ? 20.704 0.895 -0.861 1.00 92.94 193 ASP A CA 1
ATOM 1473 C C . ASP A 1 193 ? 19.622 -0.045 -0.326 1.00 92.94 193 ASP A C 1
ATOM 1475 O O . ASP A 1 193 ? 19.415 -1.151 -0.819 1.00 92.94 193 ASP A O 1
ATOM 1479 N N . TYR A 1 194 ? 18.850 0.445 0.640 1.00 90.44 194 TYR A N 1
ATOM 1480 C CA . TYR A 1 194 ? 17.722 -0.280 1.199 1.00 90.44 194 TYR A CA 1
ATOM 1481 C C . TYR A 1 194 ? 16.637 -0.600 0.146 1.00 90.44 194 TYR A C 1
ATOM 1483 O O . TYR A 1 194 ? 16.098 -1.707 0.117 1.00 90.44 194 TYR A O 1
ATOM 1491 N N . HIS A 1 195 ? 16.332 0.336 -0.762 1.00 92.25 195 HIS A N 1
ATOM 1492 C CA . HIS A 1 195 ? 15.394 0.075 -1.863 1.00 92.25 195 HIS A CA 1
ATOM 1493 C C . HIS A 1 195 ? 15.988 -0.846 -2.931 1.00 92.25 195 HIS A C 1
ATOM 1495 O O . HIS A 1 195 ? 15.227 -1.582 -3.556 1.00 92.25 195 HIS A O 1
ATOM 1501 N N . MET A 1 196 ? 17.313 -0.835 -3.124 1.00 94.62 196 MET A N 1
ATOM 1502 C CA . MET A 1 196 ? 17.981 -1.807 -3.992 1.00 94.62 196 MET A CA 1
ATOM 1503 C C . MET A 1 196 ? 17.775 -3.227 -3.466 1.00 94.62 196 MET A C 1
ATOM 1505 O O . MET A 1 196 ? 17.289 -4.078 -4.200 1.00 94.62 196 MET A O 1
ATOM 1509 N N . GLN A 1 197 ? 18.029 -3.456 -2.176 1.00 95.44 197 GLN A N 1
ATOM 1510 C CA . GLN A 1 197 ? 17.839 -4.768 -1.551 1.00 95.44 197 GLN A CA 1
ATOM 1511 C C . GLN A 1 197 ? 16.392 -5.270 -1.674 1.00 95.44 197 GLN A C 1
ATOM 1513 O O . GLN A 1 197 ? 16.161 -6.442 -1.960 1.00 95.44 197 GLN A O 1
ATOM 1518 N N . LEU A 1 198 ? 15.401 -4.386 -1.501 1.00 95.00 198 LEU A N 1
ATOM 1519 C CA . LEU A 1 198 ? 13.992 -4.733 -1.719 1.00 95.00 198 LEU A CA 1
ATOM 1520 C C . LEU A 1 198 ? 13.694 -5.107 -3.179 1.00 95.00 198 LEU A C 1
ATOM 1522 O O . LEU A 1 198 ? 12.955 -6.058 -3.434 1.00 95.00 198 LEU A O 1
ATOM 1526 N N . ALA A 1 199 ? 14.248 -4.354 -4.131 1.00 95.81 199 ALA A N 1
ATOM 1527 C CA . ALA A 1 199 ? 14.058 -4.589 -5.557 1.00 95.81 199 ALA A CA 1
ATOM 1528 C C . ALA A 1 199 ? 14.703 -5.907 -6.014 1.00 95.81 199 ALA A C 1
ATOM 1530 O O . ALA A 1 199 ? 14.058 -6.698 -6.704 1.00 95.81 199 ALA A O 1
ATOM 1531 N N . GLU A 1 200 ? 15.939 -6.168 -5.589 1.00 96.38 200 GLU A N 1
ATOM 1532 C CA . GLU A 1 200 ? 16.658 -7.416 -5.853 1.00 96.38 200 GLU A CA 1
ATOM 1533 C C . GLU A 1 200 ? 15.933 -8.620 -5.246 1.00 96.38 200 GLU A C 1
ATOM 1535 O O . GLU A 1 200 ? 15.744 -9.627 -5.928 1.00 96.38 200 GLU A O 1
ATOM 1540 N N . ASP A 1 201 ? 15.468 -8.510 -3.998 1.00 96.81 201 ASP A N 1
ATOM 1541 C CA . ASP A 1 201 ? 14.720 -9.578 -3.334 1.00 96.81 201 ASP A CA 1
ATOM 1542 C C . ASP A 1 201 ? 13.403 -9.899 -4.054 1.00 96.81 201 ASP A C 1
ATOM 1544 O O . ASP A 1 201 ? 13.095 -11.073 -4.269 1.00 96.81 201 ASP A O 1
ATOM 1548 N N . LEU A 1 202 ? 12.653 -8.882 -4.495 1.00 96.44 202 LEU A N 1
ATOM 1549 C CA . LEU A 1 202 ? 11.453 -9.093 -5.306 1.00 96.44 202 LEU A CA 1
ATOM 1550 C C . LEU A 1 202 ? 11.783 -9.820 -6.608 1.00 96.44 202 LEU A C 1
ATOM 1552 O O . LEU A 1 202 ? 11.167 -10.842 -6.895 1.00 96.44 202 LEU A O 1
ATOM 1556 N N . VAL A 1 203 ? 12.757 -9.334 -7.382 1.00 95.81 203 VAL A N 1
ATOM 1557 C CA . VAL A 1 203 ? 13.136 -9.961 -8.659 1.00 95.81 203 VAL A CA 1
ATOM 1558 C C . VAL A 1 203 ? 13.594 -11.405 -8.446 1.00 95.81 203 VAL A C 1
ATOM 1560 O O . VAL A 1 203 ? 13.165 -12.296 -9.179 1.00 95.81 203 VAL A O 1
ATOM 1563 N N . ARG A 1 204 ? 14.399 -11.663 -7.410 1.00 96.56 204 ARG A N 1
ATOM 1564 C CA . ARG A 1 204 ? 14.829 -13.014 -7.030 1.00 96.56 204 ARG A CA 1
ATOM 1565 C C . ARG A 1 204 ? 13.630 -13.925 -6.756 1.00 96.56 204 ARG A C 1
ATOM 1567 O O . ARG A 1 204 ? 13.535 -14.993 -7.353 1.00 96.56 204 ARG A O 1
ATOM 1574 N N . ARG A 1 205 ? 12.687 -13.493 -5.914 1.00 96.38 205 ARG A N 1
ATOM 1575 C CA . ARG A 1 205 ? 11.491 -14.282 -5.564 1.00 96.38 205 ARG A CA 1
ATOM 1576 C C . ARG A 1 205 ? 10.562 -14.515 -6.751 1.00 96.38 205 ARG A C 1
ATOM 1578 O O . ARG A 1 205 ? 9.951 -15.575 -6.834 1.00 96.38 205 ARG A O 1
ATOM 1585 N N . LEU A 1 206 ? 10.458 -13.555 -7.669 1.00 94.38 206 LEU A N 1
ATOM 1586 C CA . LEU A 1 206 ? 9.696 -13.726 -8.907 1.00 94.38 206 LEU A CA 1
ATOM 1587 C C . LEU A 1 206 ? 10.318 -14.787 -9.815 1.00 94.38 206 LEU A C 1
ATOM 1589 O O . LEU A 1 206 ? 9.586 -15.607 -10.354 1.00 94.38 206 LEU A O 1
ATOM 1593 N N . ASN A 1 207 ? 11.648 -14.819 -9.928 1.00 93.56 207 ASN A N 1
ATOM 1594 C CA . ASN A 1 207 ? 12.350 -15.852 -10.693 1.00 93.56 207 ASN A CA 1
ATOM 1595 C C . ASN A 1 207 ? 12.216 -17.247 -10.054 1.00 93.56 207 ASN A C 1
ATOM 1597 O O . ASN A 1 207 ? 12.181 -18.249 -10.763 1.00 93.56 207 ASN A O 1
ATOM 1601 N N . GLU A 1 208 ? 12.140 -17.317 -8.723 1.00 94.44 208 GLU A N 1
ATOM 1602 C CA . GLU A 1 208 ? 11.918 -18.565 -7.977 1.00 94.44 208 GLU A CA 1
ATOM 1603 C C . GLU A 1 208 ? 10.459 -19.043 -8.053 1.00 94.44 208 GLU A C 1
ATOM 1605 O O . GLU A 1 208 ? 10.195 -20.245 -8.036 1.00 94.44 208 GLU A O 1
ATOM 1610 N N . ASN A 1 209 ? 9.504 -18.115 -8.138 1.00 93.50 209 ASN A N 1
ATOM 1611 C CA . ASN A 1 209 ? 8.079 -18.405 -8.203 1.00 93.50 209 ASN A CA 1
ATOM 1612 C C . ASN A 1 209 ? 7.356 -17.429 -9.141 1.00 93.50 209 ASN A C 1
ATOM 1614 O O . ASN A 1 209 ? 6.839 -16.390 -8.721 1.00 93.50 209 ASN A O 1
ATOM 1618 N N . ASN A 1 210 ? 7.215 -17.834 -10.404 1.00 84.38 210 ASN A N 1
ATOM 1619 C CA . ASN A 1 210 ? 6.513 -17.057 -11.429 1.00 84.38 210 ASN A CA 1
ATOM 1620 C C . ASN A 1 210 ? 5.030 -16.788 -11.091 1.00 84.38 210 ASN A C 1
ATOM 1622 O O . ASN A 1 210 ? 4.428 -15.876 -11.655 1.00 84.38 210 ASN A O 1
ATOM 1626 N N . ALA A 1 211 ? 4.424 -17.559 -10.180 1.00 92.94 211 ALA A N 1
ATOM 1627 C CA . ALA A 1 211 ? 3.046 -17.360 -9.737 1.00 92.94 211 ALA A CA 1
ATOM 1628 C C . ALA A 1 211 ? 2.923 -16.417 -8.527 1.00 92.94 211 ALA A C 1
ATOM 1630 O O . ALA A 1 211 ? 1.806 -16.099 -8.126 1.00 92.94 211 ALA A O 1
ATOM 1631 N N . LEU A 1 212 ? 4.028 -15.929 -7.952 1.00 95.69 212 LEU A N 1
ATOM 1632 C CA . LEU A 1 212 ? 4.007 -15.107 -6.738 1.00 95.69 212 LEU A CA 1
ATOM 1633 C C . LEU A 1 212 ? 3.147 -13.842 -6.887 1.00 95.69 212 LEU A C 1
ATOM 1635 O O . LEU A 1 212 ? 2.406 -13.498 -5.968 1.00 95.69 212 LEU A O 1
ATOM 1639 N N . LEU A 1 213 ? 3.177 -13.172 -8.048 1.00 95.88 213 LEU A N 1
ATOM 1640 C CA . LEU A 1 213 ? 2.349 -11.978 -8.277 1.00 95.88 213 LEU A CA 1
ATOM 1641 C C . LEU A 1 213 ? 0.848 -12.271 -8.321 1.00 95.88 213 LEU A C 1
ATOM 1643 O O . LEU A 1 213 ? 0.069 -11.340 -8.164 1.00 95.88 213 LEU A O 1
ATOM 1647 N N . GLN A 1 214 ? 0.418 -13.528 -8.460 1.00 96.25 214 GLN A N 1
ATOM 1648 C CA . GLN A 1 214 ? -1.006 -13.873 -8.359 1.00 96.25 214 GLN A CA 1
ATOM 1649 C C . GLN A 1 214 ? -1.566 -13.594 -6.957 1.00 96.25 214 GLN A C 1
ATOM 1651 O O . GLN A 1 214 ? -2.768 -13.410 -6.795 1.00 96.25 214 GLN A O 1
ATOM 1656 N N . ALA A 1 215 ? -0.699 -13.502 -5.942 1.00 96.50 215 ALA A N 1
ATOM 1657 C CA . ALA A 1 215 ? -1.077 -13.058 -4.607 1.00 96.50 215 ALA A CA 1
ATOM 1658 C C . ALA A 1 215 ? -1.495 -11.576 -4.563 1.00 96.50 215 ALA A C 1
ATOM 1660 O O . ALA A 1 215 ? -2.250 -11.183 -3.675 1.00 96.50 215 ALA A O 1
ATOM 1661 N N . LEU A 1 216 ? -1.046 -10.754 -5.519 1.00 96.50 216 LEU A N 1
ATOM 1662 C CA . LEU A 1 216 ? -1.483 -9.370 -5.693 1.00 96.50 216 LEU A CA 1
ATOM 1663 C C . LEU A 1 216 ? -2.836 -9.340 -6.427 1.00 96.50 216 LEU A C 1
ATOM 1665 O O . LEU A 1 216 ? -2.950 -8.975 -7.595 1.00 96.50 216 LEU A O 1
ATOM 1669 N N . ASP A 1 217 ? -3.884 -9.757 -5.724 1.00 95.19 217 ASP A N 1
ATOM 1670 C CA . ASP A 1 217 ? -5.222 -9.981 -6.287 1.00 95.19 217 ASP A CA 1
ATOM 1671 C C . ASP A 1 217 ? -6.152 -8.754 -6.247 1.00 95.19 217 ASP A C 1
ATOM 1673 O O . ASP A 1 217 ? -7.273 -8.795 -6.753 1.00 95.19 217 ASP A O 1
ATOM 1677 N N . GLY A 1 218 ? -5.697 -7.640 -5.668 1.00 95.50 218 GLY A N 1
ATOM 1678 C CA . GLY A 1 218 ? -6.466 -6.396 -5.568 1.00 95.50 218 GLY A CA 1
ATOM 1679 C C . GLY A 1 218 ? -7.544 -6.391 -4.479 1.00 95.50 218 GLY A C 1
ATOM 1680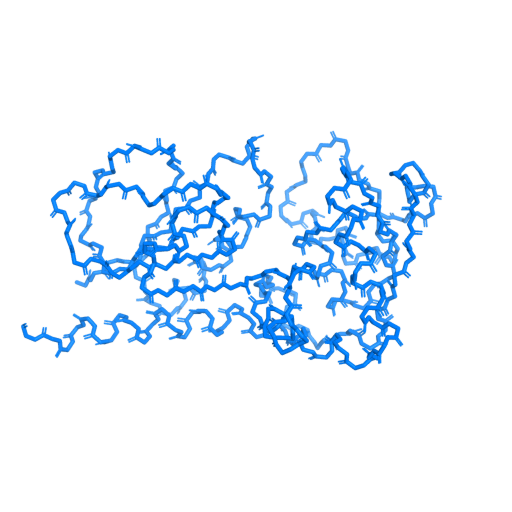 O O . GLY A 1 218 ? -8.273 -5.408 -4.339 1.00 95.50 218 GLY A O 1
ATOM 1681 N N . LEU A 1 219 ? -7.630 -7.437 -3.655 1.00 95.88 219 LEU A N 1
ATOM 1682 C CA . LEU A 1 219 ? -8.591 -7.514 -2.552 1.00 95.88 219 LEU A CA 1
ATOM 1683 C C . LEU A 1 219 ? -8.042 -6.956 -1.231 1.00 95.88 219 LEU A C 1
ATOM 1685 O O . LEU A 1 219 ? -8.784 -6.905 -0.250 1.00 95.88 219 LEU A O 1
ATOM 1689 N N . GLY A 1 220 ? -6.786 -6.494 -1.188 1.00 95.88 220 GLY A N 1
ATOM 1690 C CA . GLY A 1 220 ? -6.146 -5.968 0.025 1.00 95.88 220 GLY A CA 1
ATOM 1691 C C . GLY A 1 220 ? -6.960 -4.873 0.722 1.00 95.88 220 GLY A C 1
ATOM 1692 O O . GLY A 1 220 ? -7.251 -4.991 1.910 1.00 95.88 220 GLY A O 1
ATOM 1693 N N . LEU A 1 221 ? -7.442 -3.871 -0.024 1.00 95.50 221 LEU A N 1
ATOM 1694 C CA . LEU A 1 221 ? -8.303 -2.808 0.516 1.00 95.50 221 LEU A CA 1
ATOM 1695 C C . LEU A 1 221 ? -9.584 -3.367 1.166 1.00 95.50 221 LEU A C 1
ATOM 1697 O O . LEU A 1 221 ? -9.949 -2.975 2.275 1.00 95.50 221 LEU A O 1
ATOM 1701 N N . THR A 1 222 ? -10.242 -4.313 0.495 1.00 95.38 222 THR A N 1
ATOM 1702 C CA . THR A 1 222 ? -11.472 -4.957 0.981 1.00 95.38 222 THR A CA 1
ATOM 1703 C C . THR A 1 222 ? -11.203 -5.763 2.247 1.00 95.38 222 THR A C 1
ATOM 1705 O O . THR A 1 222 ? -11.935 -5.602 3.218 1.00 95.38 222 THR A O 1
ATOM 1708 N N . ARG A 1 223 ? -10.118 -6.550 2.283 1.00 95.88 223 ARG A N 1
ATOM 1709 C CA . ARG A 1 223 ? -9.712 -7.347 3.453 1.00 95.88 223 ARG A CA 1
ATOM 1710 C C . ARG A 1 223 ? -9.440 -6.481 4.675 1.00 95.88 223 ARG A C 1
ATOM 1712 O O . ARG A 1 223 ? -9.916 -6.792 5.764 1.00 95.88 223 ARG A O 1
ATOM 1719 N N . VAL A 1 224 ? -8.694 -5.391 4.497 1.00 95.50 224 VAL A N 1
ATOM 1720 C CA . VAL A 1 224 ? -8.400 -4.457 5.591 1.00 95.50 224 VAL A CA 1
ATOM 1721 C C . VAL A 1 224 ? -9.693 -3.805 6.083 1.00 95.50 224 VAL A C 1
ATOM 1723 O O . VAL A 1 224 ? -9.935 -3.748 7.286 1.00 95.50 224 VAL A O 1
ATOM 1726 N N . ALA A 1 225 ? -10.577 -3.378 5.180 1.00 95.50 225 ALA A N 1
ATOM 1727 C CA . ALA A 1 225 ? -11.853 -2.785 5.567 1.00 95.50 225 ALA A CA 1
ATOM 1728 C C . ALA A 1 225 ? -12.804 -3.784 6.261 1.00 95.50 225 ALA A C 1
ATOM 1730 O O . ALA A 1 225 ? -13.457 -3.415 7.240 1.00 95.50 225 ALA A O 1
ATOM 1731 N N . ASP A 1 226 ? -12.860 -5.041 5.808 1.00 95.69 226 ASP A N 1
ATOM 1732 C CA . ASP A 1 226 ? -13.622 -6.126 6.448 1.00 95.69 226 ASP A CA 1
ATOM 1733 C C . ASP A 1 226 ? -13.125 -6.382 7.873 1.00 95.69 226 ASP A C 1
ATOM 1735 O O . ASP A 1 226 ? -13.927 -6.498 8.804 1.00 95.69 226 ASP A O 1
ATOM 1739 N N . LEU A 1 227 ? -11.802 -6.422 8.054 1.00 95.44 227 LEU A N 1
ATOM 1740 C CA . LEU A 1 227 ? -11.172 -6.593 9.357 1.00 95.44 227 LEU A CA 1
ATOM 1741 C C . LEU A 1 227 ? -11.588 -5.473 10.316 1.00 95.44 227 LEU A C 1
ATOM 1743 O O . LEU A 1 227 ? -12.088 -5.752 11.406 1.00 95.44 227 LEU A O 1
ATOM 1747 N N . LEU A 1 228 ? -11.450 -4.212 9.896 1.00 94.75 228 LEU A N 1
ATOM 1748 C CA . LEU A 1 228 ? -11.812 -3.050 10.714 1.00 94.75 228 LEU A CA 1
ATOM 1749 C C . LEU A 1 228 ? -13.313 -3.015 11.031 1.00 94.75 228 LEU A C 1
ATOM 1751 O O . LEU A 1 228 ? -13.705 -2.709 12.158 1.00 94.75 228 LEU A O 1
ATOM 1755 N N . GLN A 1 229 ? -14.168 -3.385 10.074 1.00 94.00 229 GLN A N 1
ATOM 1756 C CA . GLN A 1 229 ? -15.604 -3.517 10.313 1.00 94.00 229 GLN A CA 1
ATOM 1757 C C . GLN A 1 229 ? -15.911 -4.623 11.334 1.00 94.00 229 GLN A C 1
ATOM 1759 O O . GLN A 1 229 ? -16.766 -4.443 12.204 1.00 94.00 229 GLN A O 1
ATOM 1764 N N . GLY A 1 230 ? -15.205 -5.753 11.262 1.00 93.62 230 GLY A N 1
ATOM 1765 C CA . GLY A 1 230 ? -15.306 -6.839 12.234 1.00 93.62 230 GLY A CA 1
ATOM 1766 C C . GLY A 1 230 ? -14.908 -6.404 13.647 1.00 93.62 230 GLY A C 1
ATOM 1767 O O . GLY A 1 230 ? -15.602 -6.741 14.607 1.00 93.62 230 GLY A O 1
ATOM 1768 N N . VAL A 1 231 ? -13.842 -5.607 13.777 1.00 92.69 231 VAL A N 1
ATOM 1769 C CA . VAL A 1 231 ? -13.420 -5.016 15.058 1.00 92.69 231 VAL A CA 1
ATOM 1770 C C . VAL A 1 231 ? -14.506 -4.092 15.616 1.00 92.69 231 VAL A C 1
ATOM 1772 O O . VAL A 1 231 ? -14.886 -4.229 16.778 1.00 92.69 231 VAL A O 1
ATOM 1775 N N . HIS A 1 232 ? -15.085 -3.219 14.786 1.00 89.50 232 HIS A N 1
ATOM 1776 C CA . HIS A 1 232 ? -16.190 -2.348 15.205 1.00 89.50 232 HIS A CA 1
ATOM 1777 C C . HIS A 1 232 ? -17.400 -3.122 15.718 1.00 89.50 232 HIS A C 1
ATOM 1779 O O . HIS A 1 232 ? -17.942 -2.778 16.767 1.00 89.50 232 HIS A O 1
ATOM 1785 N N . ARG A 1 233 ? -17.803 -4.197 15.029 1.00 87.88 233 ARG A N 1
ATOM 1786 C CA . ARG A 1 233 ? -18.921 -5.047 15.476 1.00 87.88 233 ARG A CA 1
ATOM 1787 C C . ARG A 1 233 ? -18.642 -5.680 16.838 1.00 87.88 233 ARG A C 1
ATOM 1789 O O . ARG A 1 233 ? -19.519 -5.684 17.695 1.00 87.88 233 ARG A O 1
ATOM 1796 N N . LYS A 1 234 ? -17.416 -6.163 17.070 1.00 85.50 234 LYS A N 1
ATOM 1797 C CA . LYS A 1 234 ? -17.011 -6.721 18.372 1.00 85.50 234 LYS A CA 1
ATOM 1798 C C . LYS A 1 234 ? -17.032 -5.669 19.484 1.00 85.50 234 LYS A C 1
ATOM 1800 O O . LYS A 1 234 ? -17.463 -5.977 20.589 1.00 85.50 234 LYS A O 1
ATOM 1805 N N . ASN A 1 235 ? -16.627 -4.436 19.187 1.00 79.50 235 ASN A N 1
ATOM 1806 C CA . ASN A 1 235 ? -16.622 -3.337 20.157 1.00 79.50 235 ASN A CA 1
ATOM 1807 C C . ASN A 1 235 ? -18.024 -2.787 20.473 1.00 79.50 235 ASN A C 1
ATOM 1809 O O . ASN A 1 235 ? -18.184 -2.110 21.481 1.00 79.50 235 ASN A O 1
ATOM 1813 N N . GLN A 1 236 ? -19.033 -3.073 19.644 1.00 72.44 236 GLN A N 1
ATOM 1814 C CA . GLN A 1 236 ? -20.437 -2.721 19.905 1.00 72.44 236 GLN A CA 1
ATOM 1815 C C . GLN A 1 236 ? -21.192 -3.788 20.717 1.00 72.44 236 GLN A C 1
ATOM 1817 O O . GLN A 1 236 ? -22.239 -3.486 21.276 1.00 72.44 236 GLN A O 1
ATOM 1822 N N . GLY A 1 237 ? -20.682 -5.024 20.767 1.00 58.81 237 GLY A N 1
ATOM 1823 C CA . GLY A 1 237 ? -21.307 -6.156 21.463 1.00 58.81 237 GLY A CA 1
ATOM 1824 C C . GLY A 1 237 ? -20.701 -6.501 22.827 1.00 58.81 237 GLY A C 1
ATOM 1825 O O . GLY A 1 237 ? -21.085 -7.515 23.405 1.00 58.81 237 GLY A O 1
ATOM 1826 N N . LYS A 1 238 ? -19.741 -5.714 23.331 1.00 47.00 238 LYS A N 1
ATOM 1827 C CA . LYS A 1 238 ? -19.236 -5.849 24.704 1.00 47.00 238 LYS A CA 1
ATOM 1828 C C . LYS A 1 238 ? -20.043 -4.915 25.622 1.00 47.00 238 LYS A C 1
ATOM 1830 O O . LYS A 1 238 ? -20.073 -3.723 25.309 1.00 47.00 238 LYS A O 1
ATOM 1835 N N . PRO A 1 239 ? -20.721 -5.442 26.661 1.00 40.88 239 PRO A N 1
ATOM 1836 C CA . PRO A 1 239 ? -21.407 -4.625 27.661 1.00 40.88 239 PRO A CA 1
ATOM 1837 C C . PRO A 1 239 ? -20.431 -3.735 28.437 1.00 40.88 239 PRO A C 1
ATOM 1839 O O . PRO A 1 239 ? -19.242 -4.119 28.553 1.00 40.88 239 PRO A O 1
#

Sequence (239 aa):
MKATLLITGDSKDFGHGHQVRMHNLALELKRRQLTTLHSVAQPGEVLRLPLEVGVVVLDRRDTDFNTIAGQTTAVSVAIDNRGAARAQADIVIDALPHMSMTAGEYEKALRHVILPRQLTAMPSEVAKARITLCRTKAEAEANADFKASSGVLSPADYLTQMQLSSRPALYFGQALFEALYAGKHVQLYPISDYHMQLAEDLVRRLNENNALLQALDGLGLTRVADLLQGVHRKNQGKP

pLDDT: mean 89.23, std 9.65, range [40.88, 97.56]

Secondary structure (DSSP, 8-state):
-PEEEEEE--HHHH-HHHHHHHHHHHHHHHHTT--EEEEE--TT--B--SS-EEEEEEE-SS-PPPPBTT---PEEEEES--SHHHHH-SEEE--S--TTS-HHHHHHHHHH----HHHHTSPP-GGG-EEEE-SSHHHHHHH-SBPPPSSPPPHHHHHHHHHH-SSBEE-SSHHHHHHHHTT-EEEE--SSHHHHHHHHHHHHHHHH-TTGGGG--S-HHHHHHHHHHHHHHHHHS--

Solvent-accessible surface area (backbone atoms only — not comparable to full-atom values): 12950 Å² total; per-residue (Å²): 132,61,24,36,36,39,38,30,52,58,53,91,82,70,42,62,52,48,54,50,40,52,48,46,46,49,54,54,34,46,75,71,72,41,56,70,47,80,44,74,53,60,85,80,42,72,42,81,68,101,62,63,55,45,31,39,36,40,35,40,68,68,38,59,74,58,50,46,68,97,62,89,78,46,48,34,32,21,34,58,36,78,26,62,22,45,79,69,27,81,39,75,42,49,37,59,65,53,71,90,46,54,74,68,54,30,42,51,9,35,36,34,29,56,53,52,64,85,62,52,73,46,82,76,30,36,91,62,35,43,77,46,85,33,92,33,53,69,61,11,40,74,72,26,78,30,51,76,66,97,61,89,67,54,73,66,56,45,52,53,50,58,67,74,30,58,22,37,28,38,44,78,50,62,68,40,56,53,38,32,33,68,24,23,40,31,22,35,17,38,89,46,73,71,34,38,52,44,46,51,44,50,54,51,49,41,75,77,33,81,64,53,54,67,35,43,67,53,50,9,42,57,53,54,46,51,51,55,52,52,51,51,54,55,68,72,69,59,133